Protein AF-A0AAW9II71-F1 (afdb_monomer)

Radius of gyration: 19.97 Å; Cα contacts (8 Å, |Δi|>4): 130; chains: 1; bounding box: 43×38×55 Å

Structure (mmCIF, N/CA/C/O backbone):
data_AF-A0AAW9II71-F1
#
_entry.id   AF-A0AAW9II71-F1
#
loop_
_atom_site.group_PDB
_atom_site.id
_atom_site.type_symbol
_atom_site.label_atom_id
_atom_site.label_alt_id
_atom_site.label_comp_id
_atom_site.label_asym_id
_atom_site.label_entity_id
_atom_site.label_seq_id
_atom_site.pdbx_PDB_ins_code
_atom_site.Cartn_x
_atom_site.Cartn_y
_atom_site.Cartn_z
_atom_site.occupancy
_atom_site.B_iso_or_equiv
_atom_site.auth_seq_id
_atom_site.auth_comp_id
_atom_site.auth_asym_id
_atom_site.auth_atom_id
_atom_site.pdbx_PDB_model_num
ATOM 1 N N . PHE A 1 1 ? -0.521 8.240 19.961 1.00 73.19 1 PHE A N 1
ATOM 2 C CA . PHE A 1 1 ? -1.308 9.395 20.449 1.00 73.19 1 PHE A CA 1
ATOM 3 C C . PHE A 1 1 ? -2.544 9.685 19.596 1.00 73.19 1 PHE A C 1
ATOM 5 O O . PHE A 1 1 ? -3.628 9.675 20.151 1.00 73.19 1 PHE A O 1
ATOM 12 N N . ILE A 1 2 ? -2.439 9.877 18.269 1.00 78.62 2 ILE A N 1
ATOM 13 C CA . ILE A 1 2 ? -3.601 10.209 17.406 1.00 78.62 2 ILE A CA 1
ATOM 14 C C . ILE A 1 2 ? -4.779 9.229 17.584 1.00 78.62 2 ILE A C 1
ATOM 16 O O . ILE A 1 2 ? -5.906 9.674 17.772 1.00 78.62 2 ILE A O 1
ATOM 20 N N . ASN A 1 3 ? -4.510 7.918 17.625 1.00 80.38 3 ASN A N 1
ATOM 21 C CA . ASN A 1 3 ? -5.538 6.894 17.865 1.00 80.3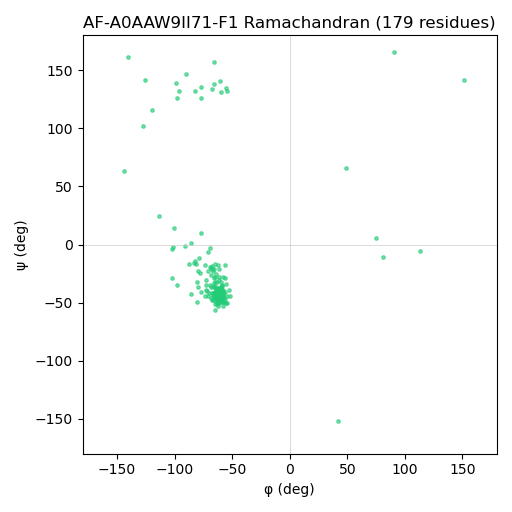8 3 ASN A CA 1
ATOM 22 C C . ASN A 1 3 ? -6.196 6.968 19.255 1.00 80.38 3 ASN A C 1
ATOM 24 O O . ASN A 1 3 ? -7.334 6.547 19.398 1.00 80.38 3 ASN A O 1
ATOM 28 N N . ILE A 1 4 ? -5.510 7.531 20.256 1.00 79.56 4 ILE A N 1
ATOM 29 C CA . ILE A 1 4 ? -6.033 7.714 21.622 1.00 79.56 4 ILE A CA 1
ATOM 30 C C . ILE A 1 4 ? -6.949 8.943 21.680 1.00 79.56 4 ILE A C 1
ATOM 32 O O . ILE A 1 4 ? -7.960 8.931 22.364 1.00 79.56 4 ILE A O 1
ATOM 36 N N . VAL A 1 5 ? -6.617 10.005 20.936 1.00 78.38 5 VAL A N 1
ATOM 37 C CA . VAL A 1 5 ? -7.403 11.253 20.905 1.00 78.38 5 VAL A CA 1
ATOM 38 C C . VAL A 1 5 ? -8.737 11.079 20.168 1.00 78.38 5 VAL A C 1
ATOM 40 O O . VAL A 1 5 ? -9.660 11.865 20.374 1.00 78.38 5 VAL A O 1
ATOM 43 N N . GLY A 1 6 ? -8.847 10.084 19.285 1.00 82.12 6 GLY A N 1
ATOM 44 C CA . GLY A 1 6 ? -10.133 9.664 18.741 1.00 82.12 6 GLY A CA 1
ATOM 45 C C . GLY A 1 6 ? -10.064 9.059 17.343 1.00 82.12 6 GLY A C 1
ATOM 46 O O . GLY A 1 6 ? -9.378 9.560 16.445 1.00 82.12 6 GLY A O 1
ATOM 47 N N . VAL A 1 7 ? -10.887 8.031 17.138 1.00 84.19 7 VAL A N 1
ATOM 48 C CA . VAL A 1 7 ? -10.986 7.255 15.892 1.00 84.19 7 VAL A CA 1
ATOM 49 C C . VAL A 1 7 ? -11.343 8.136 14.693 1.00 84.19 7 VAL A C 1
ATOM 51 O O . VAL A 1 7 ? -10.748 8.006 13.627 1.00 84.19 7 VAL A O 1
ATOM 54 N N . LYS A 1 8 ? -12.235 9.122 14.867 1.00 83.81 8 LYS A N 1
ATOM 55 C CA . LYS A 1 8 ? -12.611 10.057 13.789 1.00 83.81 8 LYS A CA 1
ATOM 56 C C . LYS A 1 8 ? -11.429 10.887 13.274 1.00 83.81 8 LYS A C 1
ATOM 58 O O . LYS A 1 8 ? -11.349 11.154 12.077 1.00 83.81 8 LYS A O 1
ATOM 63 N N . LYS A 1 9 ? -10.519 11.322 14.157 1.00 85.25 9 LYS A N 1
ATOM 64 C CA . LYS A 1 9 ? -9.331 12.098 13.755 1.00 85.25 9 LYS A CA 1
ATOM 65 C C . LYS A 1 9 ? -8.313 11.198 13.062 1.00 85.25 9 LYS A C 1
ATOM 67 O O . LYS A 1 9 ? -7.813 11.574 12.005 1.00 85.25 9 LYS A O 1
ATOM 72 N N . ALA A 1 10 ? -8.071 10.010 13.618 1.00 86.94 10 ALA A N 1
ATOM 73 C CA . ALA A 1 10 ? -7.223 8.999 12.995 1.00 86.94 10 ALA A CA 1
ATOM 74 C C . ALA A 1 10 ? -7.709 8.643 11.583 1.00 86.94 10 ALA A C 1
ATOM 76 O O . ALA A 1 10 ? -6.926 8.706 10.640 1.00 86.94 10 ALA A O 1
ATOM 77 N N . GLY A 1 11 ? -9.014 8.402 11.420 1.00 86.50 11 GLY A N 1
ATOM 78 C CA . GLY A 1 11 ? -9.632 8.111 10.127 1.00 86.50 11 GLY A CA 1
ATOM 79 C C . GLY A 1 11 ? -9.461 9.239 9.108 1.00 86.50 11 GLY A C 1
ATOM 80 O O . GLY A 1 11 ? -9.109 8.974 7.966 1.00 86.50 11 GLY A O 1
ATOM 81 N N . LYS A 1 12 ? -9.620 10.512 9.503 1.00 88.00 12 LYS A N 1
ATOM 82 C CA . LYS A 1 12 ? -9.380 11.653 8.595 1.00 88.00 12 LYS A CA 1
ATOM 83 C C . LYS A 1 12 ? -7.927 11.732 8.123 1.00 88.00 12 LYS A C 1
ATOM 85 O O . LYS A 1 12 ? -7.689 11.927 6.933 1.00 88.00 12 LYS A O 1
ATOM 90 N N . VAL A 1 13 ? -6.971 11.573 9.040 1.00 90.25 13 VAL A N 1
ATOM 91 C CA . VAL A 1 13 ? -5.536 11.568 8.705 1.00 90.25 13 VAL A CA 1
ATOM 92 C C . VAL A 1 13 ? -5.212 10.392 7.788 1.00 90.25 13 VAL A C 1
ATOM 94 O O . VAL A 1 13 ? -4.549 10.574 6.771 1.00 90.25 13 VAL A O 1
ATOM 97 N N . GLN A 1 14 ? -5.728 9.204 8.100 1.00 89.38 14 GLN A N 1
ATOM 98 C CA . GLN A 1 14 ? -5.536 8.014 7.282 1.00 89.38 14 GLN A CA 1
ATOM 99 C C . GLN A 1 14 ? -6.109 8.200 5.876 1.00 89.38 14 GLN A C 1
ATOM 101 O O . GLN A 1 14 ? -5.401 7.943 4.909 1.00 89.38 14 GLN A O 1
ATOM 106 N N . SER A 1 15 ? -7.336 8.707 5.740 1.00 90.06 15 SER A N 1
ATOM 107 C CA . SER A 1 15 ? -7.941 8.989 4.433 1.00 90.06 15 SER A CA 1
ATOM 108 C C . SER A 1 15 ? -7.118 9.986 3.622 1.00 90.06 15 SER A C 1
ATOM 110 O O . SER A 1 15 ? -6.877 9.750 2.441 1.00 90.06 15 SER A O 1
ATOM 112 N N . PHE A 1 16 ? -6.628 11.061 4.247 1.00 92.75 16 PHE A N 1
ATOM 113 C CA . PHE A 1 16 ? -5.757 12.031 3.579 1.00 92.75 16 PHE A CA 1
ATOM 114 C C . PHE A 1 16 ? -4.466 11.380 3.062 1.00 92.75 16 PHE A C 1
ATOM 116 O O . PHE A 1 16 ? -4.116 11.537 1.892 1.00 92.75 16 PHE A O 1
ATOM 123 N N . VAL A 1 17 ? -3.789 10.587 3.899 1.00 92.94 17 VAL A N 1
ATOM 124 C CA . VAL A 1 17 ? -2.566 9.879 3.490 1.00 92.94 17 VAL A CA 1
ATOM 125 C C . VAL A 1 17 ? -2.857 8.823 2.417 1.00 92.94 17 VAL A C 1
ATOM 127 O O . VAL A 1 17 ? -2.035 8.609 1.531 1.00 92.94 17 VAL A O 1
ATOM 130 N N . THR A 1 18 ? -4.023 8.177 2.441 1.00 92.94 18 THR A N 1
ATOM 131 C CA . THR A 1 18 ? -4.440 7.236 1.391 1.00 92.94 18 THR A CA 1
ATOM 132 C C . THR A 1 18 ? -4.632 7.933 0.049 1.00 92.94 18 THR A C 1
ATOM 134 O O . THR A 1 18 ? -4.135 7.436 -0.958 1.00 92.94 18 THR A O 1
ATOM 137 N N . VAL A 1 19 ? -5.278 9.102 0.015 1.00 94.56 19 VAL A N 1
ATOM 138 C CA . VAL A 1 19 ? -5.398 9.892 -1.223 1.00 94.56 19 VAL A CA 1
ATOM 139 C C . VAL A 1 19 ? -4.014 10.286 -1.738 1.00 94.56 19 VAL A C 1
ATOM 141 O O . VAL A 1 19 ? -3.727 10.096 -2.918 1.00 94.56 19 VAL A O 1
ATOM 144 N N . PHE A 1 20 ? -3.126 10.742 -0.850 1.00 94.00 20 PHE A N 1
ATOM 145 C CA . PHE A 1 20 ? -1.740 11.050 -1.206 1.00 94.00 20 PHE A CA 1
ATOM 146 C C . PHE A 1 20 ? -1.012 9.842 -1.822 1.00 94.00 20 PHE A C 1
ATOM 148 O O . PHE A 1 20 ? -0.387 9.984 -2.870 1.00 94.00 20 PHE A O 1
ATOM 155 N N . LYS A 1 21 ? -1.146 8.640 -1.240 1.00 93.50 21 LYS A N 1
ATOM 156 C CA . LYS A 1 21 ? -0.578 7.392 -1.789 1.00 93.50 21 LYS A CA 1
ATOM 157 C C . LYS A 1 21 ? -1.095 7.079 -3.185 1.00 93.50 21 LYS A C 1
ATOM 159 O O . LYS A 1 21 ? -0.310 6.711 -4.050 1.00 93.50 21 LYS A O 1
ATOM 164 N N . ILE A 1 22 ? -2.4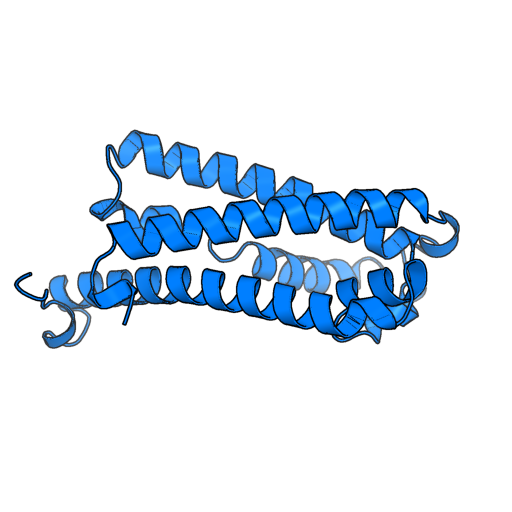04 7.206 -3.400 1.00 94.75 22 ILE A N 1
ATOM 165 C CA . ILE A 1 22 ? -3.021 6.918 -4.699 1.00 94.75 22 ILE A CA 1
ATOM 166 C C . ILE A 1 22 ? -2.476 7.876 -5.759 1.00 94.75 22 ILE A C 1
ATOM 168 O O . ILE A 1 22 ? -2.073 7.426 -6.826 1.00 94.75 22 ILE A O 1
ATOM 172 N N . VAL A 1 23 ? -2.398 9.175 -5.454 1.00 95.19 23 VAL A N 1
ATOM 173 C CA . VAL A 1 23 ? -1.815 10.174 -6.364 1.00 95.19 23 VAL A CA 1
ATOM 174 C C . VAL A 1 23 ? -0.342 9.873 -6.630 1.00 95.19 23 VAL A C 1
ATOM 176 O O . VAL A 1 23 ? 0.090 9.883 -7.780 1.00 95.19 23 VAL A O 1
ATOM 179 N N . PHE A 1 24 ? 0.420 9.555 -5.586 1.00 93.81 24 PHE A N 1
ATOM 180 C CA . PHE A 1 24 ? 1.828 9.198 -5.698 1.00 93.81 24 PHE A CA 1
ATOM 181 C C . PHE A 1 24 ? 2.042 7.991 -6.628 1.00 93.81 24 PHE A C 1
ATOM 183 O O . PHE A 1 24 ? 2.860 8.054 -7.546 1.00 93.81 24 PHE A O 1
ATOM 190 N N . PHE A 1 25 ? 1.268 6.918 -6.450 1.00 94.94 25 PHE A N 1
ATOM 191 C CA . PHE A 1 25 ? 1.346 5.745 -7.317 1.00 94.94 25 PHE A CA 1
ATOM 192 C C . PHE A 1 25 ? 0.849 6.020 -8.734 1.00 94.94 25 PHE A C 1
ATOM 194 O O . PHE A 1 25 ? 1.448 5.519 -9.678 1.00 94.94 25 PHE A O 1
ATOM 201 N N . ALA A 1 26 ? -0.188 6.839 -8.912 1.00 96.12 26 ALA A N 1
ATOM 202 C CA . ALA A 1 26 ? -0.645 7.237 -10.239 1.00 96.12 26 ALA A CA 1
ATOM 203 C C . ALA A 1 26 ? 0.453 7.989 -11.010 1.00 96.12 26 ALA A C 1
ATOM 205 O O . ALA A 1 26 ? 0.719 7.668 -12.166 1.00 96.12 26 ALA A O 1
ATOM 206 N N . LEU A 1 27 ? 1.143 8.932 -10.357 1.00 95.00 27 LEU A N 1
ATOM 207 C CA . LEU A 1 27 ? 2.282 9.641 -10.948 1.00 95.00 27 LEU A CA 1
ATOM 208 C C . LEU A 1 27 ? 3.429 8.685 -11.285 1.00 95.00 27 LEU A C 1
ATOM 210 O O . LEU A 1 27 ? 3.961 8.747 -12.391 1.0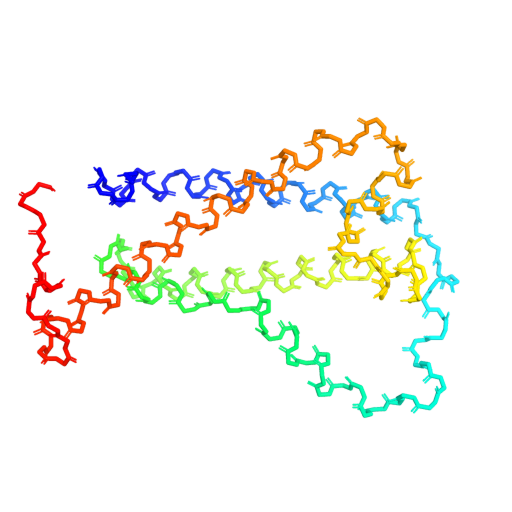0 95.00 27 LEU A O 1
ATOM 214 N N . PHE A 1 28 ? 3.774 7.779 -10.366 1.00 95.62 28 PHE A N 1
ATOM 215 C CA . PHE A 1 28 ? 4.779 6.745 -10.616 1.00 95.62 28 PHE A CA 1
ATOM 216 C C . PHE A 1 28 ? 4.435 5.914 -11.856 1.00 95.62 28 PHE A C 1
ATOM 218 O O . PHE A 1 28 ? 5.270 5.773 -12.744 1.00 95.62 28 PHE A O 1
ATOM 225 N N . ILE A 1 29 ? 3.199 5.410 -11.933 1.00 96.88 29 ILE A N 1
ATOM 226 C CA . ILE A 1 29 ? 2.707 4.591 -13.044 1.00 96.88 29 ILE A CA 1
ATOM 227 C C . ILE A 1 29 ? 2.864 5.352 -14.364 1.00 96.88 29 ILE A C 1
ATOM 229 O O . ILE A 1 29 ? 3.443 4.814 -15.302 1.00 96.88 29 ILE A O 1
ATOM 233 N N . VAL A 1 30 ? 2.412 6.608 -14.433 1.00 97.00 30 VAL A N 1
ATOM 234 C CA . VAL A 1 30 ? 2.529 7.431 -15.649 1.00 97.00 30 VAL A CA 1
ATOM 235 C C . VAL A 1 30 ? 3.992 7.610 -16.059 1.00 97.00 30 VAL A C 1
ATOM 237 O O . VAL A 1 30 ? 4.340 7.356 -17.208 1.00 97.00 30 VAL A O 1
ATOM 240 N N . ILE A 1 31 ? 4.865 8.002 -15.129 1.00 95.62 31 ILE A N 1
ATOM 241 C CA . ILE A 1 31 ? 6.284 8.265 -15.416 1.00 95.62 31 ILE A CA 1
ATOM 242 C C . ILE A 1 31 ? 7.004 6.992 -15.875 1.00 95.62 31 ILE A C 1
ATOM 244 O O . ILE A 1 31 ? 7.784 7.034 -16.828 1.00 95.62 31 ILE A O 1
ATOM 248 N N . ALA A 1 32 ? 6.724 5.861 -15.228 1.00 95.56 32 ALA A N 1
ATOM 249 C CA . ALA A 1 32 ? 7.298 4.575 -15.590 1.00 95.56 32 ALA A CA 1
ATOM 250 C C . ALA A 1 32 ? 6.799 4.097 -16.964 1.00 95.56 32 ALA A C 1
ATOM 252 O O . ALA A 1 32 ? 7.608 3.657 -17.774 1.00 95.56 32 ALA A O 1
ATOM 253 N N . PHE A 1 33 ? 5.508 4.260 -17.280 1.00 95.75 33 PHE A N 1
ATOM 254 C CA . PHE A 1 33 ? 4.981 3.918 -18.607 1.00 95.75 33 PHE A CA 1
ATOM 255 C C . PHE A 1 33 ? 5.551 4.794 -19.732 1.00 95.75 33 PHE A C 1
ATOM 257 O O . PHE A 1 33 ? 5.752 4.300 -20.837 1.00 95.75 33 PHE A O 1
ATOM 264 N N . LEU A 1 34 ? 5.862 6.066 -19.464 1.00 95.75 34 LEU A N 1
ATOM 265 C CA . LEU A 1 34 ? 6.530 6.939 -20.440 1.00 95.75 34 LEU A CA 1
ATOM 266 C C . LEU A 1 34 ? 7.980 6.521 -20.737 1.00 95.75 34 LEU A C 1
ATOM 268 O O . LEU A 1 34 ? 8.513 6.893 -21.777 1.00 95.75 34 LEU A O 1
ATOM 272 N N . ASN A 1 35 ? 8.608 5.753 -19.844 1.00 94.62 35 ASN A N 1
ATOM 273 C CA . ASN A 1 35 ? 9.978 5.246 -19.981 1.00 94.62 35 ASN A CA 1
ATOM 274 C C . ASN A 1 35 ? 10.001 3.717 -20.125 1.00 94.62 35 ASN A C 1
ATOM 276 O O . ASN A 1 35 ? 10.976 3.061 -19.760 1.00 94.62 35 ASN A O 1
ATOM 280 N N . PHE A 1 36 ? 8.897 3.146 -20.602 1.00 94.44 36 PHE A N 1
ATOM 281 C CA . PHE A 1 36 ? 8.713 1.710 -20.696 1.00 94.44 36 PHE A CA 1
ATOM 282 C C . PHE A 1 36 ? 9.471 1.137 -21.891 1.00 94.44 36 PHE A C 1
ATOM 284 O O . PHE A 1 36 ? 9.237 1.538 -23.032 1.00 94.44 36 PHE A O 1
ATOM 291 N N . ASP A 1 37 ? 10.303 0.132 -21.640 1.00 92.00 37 ASP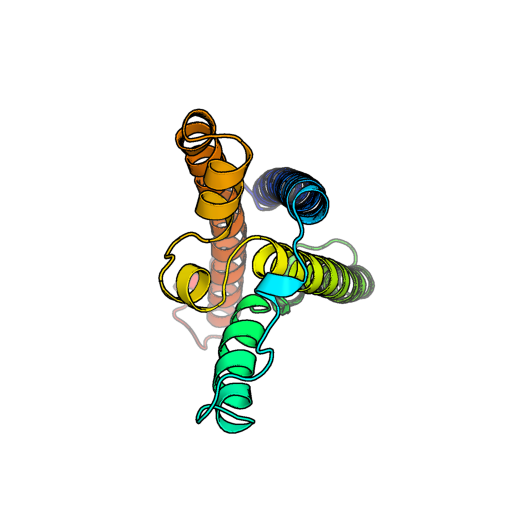 A N 1
ATOM 292 C CA . ASP A 1 37 ? 10.969 -0.648 -22.672 1.00 92.00 37 ASP A CA 1
ATOM 293 C C . ASP A 1 37 ? 10.563 -2.124 -22.561 1.00 92.00 37 ASP A C 1
ATOM 295 O O . ASP A 1 37 ? 10.849 -2.818 -21.583 1.00 92.00 37 ASP A O 1
ATOM 299 N N . SER A 1 38 ? 9.889 -2.619 -23.603 1.00 87.38 38 SER A N 1
ATOM 300 C CA . SER A 1 38 ? 9.424 -4.008 -23.685 1.00 87.38 38 SER A CA 1
ATOM 301 C C . SER A 1 38 ? 10.551 -5.044 -23.645 1.00 87.38 38 SER A C 1
ATOM 303 O O . SER A 1 38 ? 10.296 -6.193 -23.284 1.00 87.38 38 SER A O 1
ATOM 305 N N . SER A 1 39 ? 11.790 -4.660 -23.967 1.00 86.88 39 SER A N 1
ATOM 306 C CA . SER A 1 39 ? 12.942 -5.560 -23.888 1.00 86.88 39 SER A CA 1
ATOM 307 C C . SER A 1 39 ? 13.255 -5.984 -22.449 1.00 86.88 39 SER A C 1
ATOM 309 O O . SER A 1 39 ? 13.682 -7.118 -22.236 1.00 86.88 39 SER A O 1
ATOM 311 N N . ASN A 1 40 ? 12.940 -5.146 -21.450 1.00 86.31 40 ASN A N 1
ATOM 312 C CA . ASN A 1 40 ? 13.131 -5.464 -20.029 1.00 86.31 40 ASN A CA 1
ATOM 313 C C . ASN A 1 40 ? 12.183 -6.560 -19.515 1.00 86.31 40 ASN A C 1
ATOM 315 O O . ASN A 1 40 ? 12.468 -7.191 -18.494 1.00 86.31 40 ASN A O 1
ATOM 319 N N . LEU A 1 41 ? 11.078 -6.822 -20.226 1.00 81.56 41 LEU A N 1
ATOM 320 C CA . LEU A 1 41 ? 10.140 -7.892 -19.880 1.00 81.56 41 LEU A CA 1
ATOM 321 C C . LEU A 1 41 ? 10.684 -9.287 -20.206 1.00 81.56 41 LEU A C 1
ATOM 323 O O . LEU A 1 41 ? 10.147 -10.279 -19.712 1.00 81.56 41 LEU A O 1
ATOM 327 N N . LEU A 1 42 ? 11.709 -9.386 -21.056 1.00 81.06 42 LEU A N 1
ATOM 328 C CA . LEU A 1 42 ? 12.247 -10.662 -21.504 1.00 81.06 42 LEU A CA 1
ATOM 329 C C . LEU A 1 42 ? 13.508 -11.057 -20.713 1.00 81.06 42 LEU A C 1
ATOM 331 O O . LEU A 1 42 ? 14.380 -10.221 -20.480 1.00 81.06 42 LEU A O 1
ATOM 335 N N . PRO A 1 43 ? 13.653 -12.345 -20.347 1.00 76.44 43 PRO A N 1
ATOM 336 C CA . PRO A 1 43 ? 12.652 -13.407 -20.444 1.00 76.44 43 PRO A CA 1
ATOM 337 C C . PRO A 1 43 ? 11.591 -13.299 -19.331 1.00 76.44 43 PRO A C 1
ATOM 339 O O . PRO A 1 43 ? 11.931 -13.175 -18.155 1.00 76.44 43 PRO A O 1
ATOM 342 N N . LEU A 1 44 ? 10.306 -13.453 -19.683 1.00 71.44 44 LEU A N 1
ATOM 343 C CA . LEU A 1 44 ? 9.204 -13.492 -18.701 1.00 71.44 44 LEU A CA 1
ATOM 344 C C . LEU A 1 44 ? 9.338 -14.668 -17.725 1.00 71.44 44 LEU A C 1
ATOM 346 O O . LEU A 1 44 ? 8.882 -14.596 -16.585 1.00 71.44 44 LEU A O 1
ATOM 350 N N . MET A 1 45 ? 9.978 -15.749 -18.175 1.00 72.88 45 MET A N 1
ATOM 351 C CA . MET A 1 45 ? 10.274 -16.917 -17.362 1.00 72.88 45 MET A CA 1
ATOM 352 C C . MET A 1 45 ? 11.771 -17.234 -17.472 1.00 72.88 45 MET A C 1
ATOM 354 O O . MET A 1 45 ? 12.201 -17.781 -18.487 1.00 72.88 45 MET A O 1
ATOM 358 N N . PRO A 1 46 ? 12.583 -16.867 -16.464 1.00 67.31 46 PRO A N 1
ATOM 359 C CA . PRO A 1 46 ? 14.012 -17.158 -16.460 1.00 67.31 46 PRO A CA 1
ATOM 360 C C . PRO A 1 46 ? 14.284 -18.667 -16.518 1.00 67.31 46 PRO A C 1
ATOM 362 O O . PRO A 1 46 ? 13.599 -19.457 -15.852 1.00 67.31 46 PRO A O 1
ATOM 365 N N . GLU A 1 47 ? 15.304 -19.064 -17.282 1.00 62.00 47 GLU A N 1
ATOM 366 C CA . GLU A 1 47 ? 15.711 -20.466 -17.418 1.00 62.00 47 GLU A CA 1
ATOM 367 C C . GLU A 1 47 ? 16.000 -21.103 -16.047 1.00 62.00 47 GLU A C 1
ATOM 369 O O . GLU A 1 47 ? 16.624 -20.507 -15.168 1.00 62.00 47 GLU A O 1
ATOM 374 N N . GLY A 1 48 ? 15.480 -22.316 -15.835 1.00 64.44 48 GLY A N 1
ATOM 375 C CA . GLY A 1 48 ? 15.661 -23.085 -14.598 1.00 64.44 48 GLY A CA 1
ATOM 376 C C . GLY A 1 48 ? 14.742 -22.717 -13.424 1.00 64.44 48 GLY A C 1
ATOM 377 O O . GLY A 1 48 ? 14.686 -23.481 -12.461 1.00 64.44 48 GLY A O 1
ATOM 378 N N . LYS A 1 49 ? 13.986 -21.607 -13.477 1.00 67.50 49 LYS A N 1
ATOM 379 C CA . LYS A 1 49 ? 13.058 -21.213 -12.390 1.00 67.50 49 LYS A CA 1
ATOM 380 C C . LYS A 1 49 ? 11.585 -21.517 -12.662 1.00 67.50 49 LYS A C 1
ATOM 382 O O . LYS A 1 49 ? 10.867 -21.807 -11.708 1.00 67.50 49 LYS A O 1
ATOM 387 N N . GLY A 1 50 ? 11.164 -21.531 -13.930 1.00 69.88 50 GLY A N 1
ATOM 388 C CA . GLY A 1 50 ? 9.880 -22.076 -14.399 1.00 69.88 50 GLY A CA 1
ATOM 389 C C . GLY A 1 50 ? 8.640 -21.778 -13.533 1.00 69.88 50 GLY A C 1
ATOM 390 O O . GLY A 1 50 ? 8.570 -20.796 -12.790 1.00 69.88 50 GLY A O 1
ATOM 391 N N . VAL A 1 51 ? 7.664 -22.689 -13.590 1.00 76.50 51 VAL A N 1
ATOM 392 C CA . VAL A 1 51 ? 6.441 -22.662 -12.762 1.00 76.50 51 VAL A CA 1
ATOM 393 C C . VAL A 1 51 ? 6.712 -22.839 -11.261 1.00 76.50 51 VAL A C 1
ATOM 395 O O . VAL A 1 51 ? 5.880 -22.473 -10.437 1.00 76.50 51 VAL A O 1
ATOM 398 N N . ASN A 1 52 ? 7.898 -23.327 -10.886 1.00 83.62 52 ASN A N 1
ATOM 399 C CA . ASN A 1 52 ? 8.293 -23.531 -9.489 1.00 83.62 52 ASN A CA 1
ATOM 400 C C . ASN A 1 52 ? 8.455 -22.213 -8.714 1.00 83.62 52 ASN A C 1
ATOM 402 O O . ASN A 1 52 ? 8.435 -22.214 -7.486 1.00 83.62 52 ASN A O 1
ATOM 406 N N . SER A 1 53 ? 8.599 -21.085 -9.413 1.00 82.19 53 SER A N 1
ATOM 407 C CA . SER A 1 53 ? 8.665 -19.755 -8.795 1.00 82.19 53 SER A CA 1
ATOM 408 C C . SER A 1 53 ? 7.289 -19.164 -8.446 1.00 82.19 53 SER A C 1
ATOM 410 O O . SER A 1 53 ? 7.203 -18.261 -7.610 1.00 82.19 53 SER A O 1
ATOM 412 N N . ILE A 1 54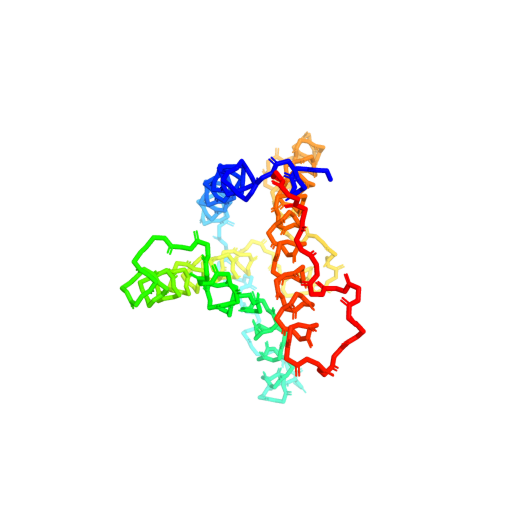 ? 6.208 -19.703 -9.027 1.00 85.88 54 ILE A N 1
ATOM 413 C CA . ILE A 1 54 ? 4.839 -19.193 -8.863 1.00 85.88 54 ILE A CA 1
ATOM 414 C C . ILE A 1 54 ? 4.372 -19.234 -7.401 1.00 85.88 54 ILE A C 1
ATOM 416 O O . ILE A 1 54 ? 3.851 -18.218 -6.947 1.00 85.88 54 ILE A O 1
ATOM 420 N N . PRO A 1 55 ? 4.571 -20.317 -6.618 1.00 89.31 55 PRO A N 1
ATOM 421 C CA . PRO A 1 55 ? 4.117 -20.348 -5.226 1.00 89.31 55 PRO A CA 1
ATOM 422 C C . PRO A 1 55 ? 4.759 -19.261 -4.353 1.00 89.31 55 PRO A C 1
ATOM 424 O O . PRO A 1 55 ? 4.082 -18.646 -3.526 1.00 89.31 55 PRO A O 1
ATOM 427 N N . LEU A 1 56 ? 6.052 -18.982 -4.558 1.00 87.94 56 LEU A N 1
ATOM 428 C CA . LEU A 1 56 ? 6.757 -17.933 -3.819 1.00 87.94 56 LEU A CA 1
ATOM 429 C C . LEU A 1 56 ? 6.237 -16.545 -4.215 1.00 87.94 56 LEU A C 1
ATOM 431 O O . LEU A 1 56 ? 5.906 -15.747 -3.341 1.00 87.94 56 LEU A O 1
ATOM 435 N N . ALA A 1 57 ? 6.088 -16.286 -5.518 1.00 88.06 57 ALA A N 1
ATOM 436 C CA . ALA A 1 57 ? 5.521 -15.036 -6.021 1.00 88.06 57 ALA A CA 1
ATOM 437 C C . ALA A 1 57 ? 4.075 -14.822 -5.537 1.00 88.06 57 ALA A C 1
ATOM 439 O O . ALA A 1 57 ? 3.715 -13.723 -5.111 1.00 88.06 57 ALA A O 1
ATOM 440 N N . ALA A 1 58 ? 3.256 -15.876 -5.532 1.00 90.81 58 ALA A N 1
ATOM 441 C CA . ALA A 1 58 ? 1.894 -15.853 -5.009 1.00 90.81 58 ALA A CA 1
ATOM 442 C C . ALA A 1 58 ? 1.876 -15.525 -3.510 1.00 90.81 58 ALA A C 1
ATOM 444 O O . ALA A 1 58 ? 1.113 -14.674 -3.073 1.00 90.81 58 ALA A O 1
ATOM 445 N N . THR A 1 59 ? 2.761 -16.127 -2.715 1.00 91.88 59 THR A N 1
ATOM 446 C CA . THR A 1 59 ? 2.827 -15.854 -1.270 1.00 91.88 59 THR A CA 1
ATOM 447 C C . THR A 1 59 ? 3.248 -14.409 -0.988 1.00 91.88 59 THR A C 1
ATOM 449 O O . THR A 1 59 ? 2.623 -13.731 -0.172 1.00 91.88 59 THR A O 1
ATOM 452 N N . SER A 1 60 ? 4.260 -13.897 -1.697 1.00 90.06 60 SER A N 1
ATOM 453 C CA . SER A 1 60 ? 4.699 -12.501 -1.558 1.00 90.06 60 SER A CA 1
ATOM 454 C C . SER A 1 60 ? 3.626 -11.501 -1.993 1.00 90.06 60 SER A C 1
ATOM 456 O O . SER A 1 60 ? 3.452 -10.467 -1.351 1.00 90.06 60 SER A O 1
ATOM 458 N N . THR A 1 61 ? 2.878 -11.803 -3.055 1.00 91.62 61 THR A N 1
ATOM 459 C CA . THR A 1 61 ? 1.780 -10.940 -3.517 1.00 91.62 61 THR A CA 1
ATOM 460 C C . THR A 1 61 ? 0.572 -11.003 -2.588 1.00 91.62 61 THR A C 1
ATOM 462 O O . THR A 1 61 ? 0.004 -9.958 -2.288 1.00 91.62 61 THR A O 1
ATOM 465 N N . LEU A 1 62 ? 0.219 -12.173 -2.047 1.00 92.31 62 LEU A N 1
ATOM 466 C CA . LEU A 1 62 ? -0.829 -12.305 -1.028 1.00 92.31 62 LEU A CA 1
ATOM 467 C C . LEU A 1 62 ? -0.514 -11.481 0.221 1.00 92.31 62 LEU A C 1
ATOM 469 O O . LEU A 1 62 ? -1.409 -10.835 0.762 1.00 92.31 62 LEU A O 1
ATOM 473 N N . TRP A 1 63 ? 0.755 -11.440 0.639 1.00 92.00 63 TRP A N 1
ATOM 474 C CA . TRP A 1 63 ? 1.177 -10.582 1.745 1.00 92.00 63 TRP A CA 1
ATOM 475 C C . TRP A 1 63 ? 0.878 -9.098 1.478 1.00 92.00 63 TRP A C 1
ATOM 477 O O . TRP A 1 63 ? 0.451 -8.388 2.385 1.00 92.00 63 TRP A O 1
ATOM 487 N N . ALA A 1 64 ? 1.004 -8.634 0.231 1.00 91.38 64 ALA A N 1
ATOM 488 C CA . ALA A 1 64 ? 0.661 -7.258 -0.136 1.00 91.38 64 ALA A CA 1
ATOM 489 C C . ALA A 1 64 ? -0.845 -6.945 -0.002 1.00 91.38 64 ALA A C 1
ATOM 491 O O . ALA A 1 64 ? -1.211 -5.780 0.135 1.00 91.38 64 ALA A O 1
ATOM 492 N N . PHE A 1 65 ? -1.719 -7.958 -0.009 1.00 91.38 65 PHE A N 1
ATOM 493 C CA . PHE A 1 65 ? -3.165 -7.796 0.193 1.00 91.38 65 PHE A CA 1
ATOM 494 C C . PHE A 1 65 ? -3.609 -7.912 1.657 1.00 91.38 65 PHE A C 1
ATOM 496 O O . PHE A 1 65 ? -4.796 -7.739 1.946 1.00 91.38 65 PHE A O 1
ATOM 503 N N . VAL A 1 66 ? -2.687 -8.167 2.590 1.00 91.81 66 VAL A N 1
ATOM 504 C CA . VAL A 1 66 ? -2.995 -8.165 4.025 1.00 91.81 66 VAL A CA 1
ATOM 505 C C . VAL A 1 66 ? -3.509 -6.786 4.439 1.00 91.81 66 VAL A C 1
ATOM 507 O O . VAL A 1 66 ? -2.923 -5.753 4.106 1.00 91.81 66 VAL A O 1
ATOM 510 N N . GLY A 1 67 ? -4.625 -6.765 5.165 1.00 88.00 67 GLY A N 1
ATOM 511 C CA . GLY A 1 67 ? -5.359 -5.552 5.503 1.00 88.00 67 GLY A CA 1
ATOM 512 C C . GLY A 1 67 ? -6.738 -5.470 4.848 1.00 88.00 67 GLY A C 1
ATOM 513 O O . GLY A 1 67 ? -7.505 -4.573 5.206 1.00 88.00 67 GLY A O 1
ATOM 514 N N . LEU A 1 68 ? -7.103 -6.407 3.963 1.00 89.19 68 LEU A N 1
ATOM 515 C CA . LEU A 1 68 ? -8.464 -6.539 3.416 1.00 89.19 68 LEU A CA 1
ATOM 516 C C . LEU A 1 68 ? -9.531 -6.701 4.521 1.00 89.19 68 LEU A C 1
ATOM 518 O O . LEU A 1 68 ? -10.671 -6.252 4.379 1.00 89.19 68 LEU A O 1
ATOM 522 N N . GLU A 1 69 ? -9.129 -7.279 5.650 1.00 89.81 69 GLU A N 1
ATOM 523 C CA . GLU A 1 69 ? -9.902 -7.477 6.871 1.00 89.81 69 GLU A CA 1
ATOM 524 C C . GLU A 1 69 ? -10.016 -6.211 7.736 1.00 89.81 69 GLU A C 1
ATOM 526 O O . GLU A 1 69 ? -10.836 -6.147 8.647 1.00 89.81 69 GLU A O 1
ATOM 531 N N . SER A 1 70 ? -9.248 -5.153 7.461 1.00 88.38 70 SER A N 1
ATOM 532 C CA . SER A 1 70 ? -9.231 -3.957 8.323 1.00 88.38 70 SER A CA 1
ATOM 533 C C . SER A 1 70 ? -10.605 -3.287 8.441 1.00 88.38 70 SER A C 1
ATOM 535 O O . SER A 1 70 ? -10.942 -2.737 9.493 1.00 88.38 70 SER A O 1
ATOM 537 N N . ALA A 1 71 ? -11.427 -3.355 7.387 1.00 88.75 71 ALA A N 1
ATOM 538 C CA . ALA A 1 71 ? -12.786 -2.818 7.404 1.00 88.75 71 ALA A CA 1
ATOM 539 C C . ALA A 1 71 ? -13.725 -3.617 8.326 1.00 88.75 71 ALA A C 1
ATOM 541 O O . ALA A 1 71 ? -14.595 -3.025 8.959 1.00 88.75 71 ALA A O 1
ATOM 542 N N . THR A 1 72 ? -13.554 -4.940 8.430 1.00 89.88 72 THR A N 1
ATOM 543 C CA . THR A 1 72 ? -14.381 -5.781 9.313 1.00 89.88 72 THR A CA 1
ATOM 544 C C . THR A 1 72 ? -13.939 -5.642 10.766 1.00 89.88 72 THR A C 1
ATOM 546 O O . THR A 1 72 ? -14.781 -5.481 11.644 1.00 89.88 72 THR A O 1
ATOM 549 N N . VAL A 1 73 ? -12.628 -5.593 11.020 1.00 90.12 73 VAL A N 1
ATOM 550 C CA . VAL A 1 73 ? -12.050 -5.402 12.364 1.00 90.12 73 VAL A CA 1
ATOM 551 C C . VAL A 1 73 ? -12.518 -4.096 13.011 1.00 90.12 73 VAL A C 1
ATOM 553 O O . VAL A 1 73 ? -12.730 -4.025 14.220 1.00 90.12 73 VAL A O 1
ATOM 556 N N . THR A 1 74 ? -12.701 -3.048 12.209 1.00 87.88 74 THR A N 1
ATOM 557 C CA . THR A 1 74 ? -13.115 -1.722 12.686 1.00 87.88 74 THR A CA 1
ATOM 558 C C . THR A 1 74 ? -14.606 -1.444 12.479 1.00 87.88 74 THR A C 1
ATOM 560 O O . THR A 1 74 ? -15.041 -0.303 12.632 1.00 87.88 74 THR A O 1
ATOM 563 N N . ALA A 1 75 ? -15.416 -2.470 12.190 1.00 89.88 75 ALA A N 1
ATOM 564 C CA . ALA A 1 75 ? -16.836 -2.323 11.859 1.00 89.88 75 ALA A CA 1
ATOM 565 C C . ALA A 1 75 ? -17.654 -1.574 12.926 1.00 89.88 75 ALA A C 1
ATOM 567 O O . ALA A 1 75 ? -18.546 -0.810 12.566 1.00 89.88 75 ALA A O 1
ATOM 568 N N . GLY A 1 76 ? -17.318 -1.722 14.214 1.00 86.69 76 GLY A N 1
ATOM 569 C CA . GLY A 1 76 ? -17.982 -1.006 15.315 1.00 86.69 76 GLY A CA 1
ATOM 570 C C . GLY A 1 76 ? -17.835 0.522 15.266 1.00 86.69 76 GLY A C 1
ATOM 571 O O . GLY A 1 76 ? -18.615 1.236 15.885 1.00 86.69 76 GLY A O 1
ATOM 572 N N . GLU A 1 77 ? -16.876 1.035 14.494 1.00 86.19 77 GLU A N 1
ATOM 573 C CA . GLU A 1 77 ? -16.609 2.470 14.334 1.00 86.19 77 GLU A CA 1
ATOM 574 C C . GLU A 1 77 ? -17.161 3.041 13.017 1.00 86.19 77 GLU A C 1
ATOM 576 O O . GLU A 1 77 ? -17.060 4.243 12.752 1.00 86.19 77 GLU A O 1
ATOM 581 N N . ILE A 1 78 ? -17.734 2.186 12.166 1.00 88.38 78 ILE A N 1
ATOM 582 C CA . ILE A 1 78 ? -18.205 2.542 10.828 1.00 88.38 78 ILE A CA 1
ATOM 583 C C . ILE A 1 78 ? -19.704 2.855 10.882 1.00 88.38 78 ILE A C 1
ATOM 585 O O . ILE A 1 78 ? -20.508 2.091 11.404 1.00 88.38 78 ILE A O 1
ATOM 589 N N . SER A 1 79 ? -20.119 3.977 10.290 1.00 89.81 79 SER A N 1
ATOM 590 C CA . SER A 1 79 ? -21.549 4.263 10.107 1.00 89.81 79 SER A CA 1
ATOM 591 C C . SER A 1 79 ? -22.156 3.274 9.111 1.00 89.81 79 SER A C 1
ATOM 593 O O . SER A 1 79 ? -21.573 3.065 8.053 1.00 89.81 79 SER A O 1
ATOM 595 N N . ASN A 1 80 ? -23.318 2.688 9.415 1.00 93.12 80 ASN A N 1
ATOM 596 C CA . ASN A 1 80 ? -23.967 1.645 8.604 1.00 93.12 80 ASN A CA 1
ATOM 597 C C . ASN A 1 80 ? -23.004 0.498 8.195 1.00 93.12 80 ASN A C 1
ATOM 599 O O . ASN A 1 80 ? -22.696 0.347 7.004 1.00 93.12 80 ASN A O 1
ATOM 603 N N . PRO A 1 81 ? -22.502 -0.295 9.167 1.00 91.44 81 PRO A N 1
ATOM 604 C CA . PRO A 1 81 ? -21.466 -1.299 8.923 1.00 91.44 81 PRO A CA 1
ATOM 605 C C . PRO A 1 81 ? -21.846 -2.318 7.845 1.00 91.44 81 PRO A C 1
ATOM 607 O O . PRO A 1 81 ? -21.029 -2.616 6.980 1.00 91.44 81 PRO A O 1
ATOM 610 N N . GLU A 1 82 ? -23.096 -2.789 7.834 1.00 91.44 82 GLU A N 1
ATOM 611 C CA . GLU A 1 82 ? -23.581 -3.813 6.898 1.00 91.44 82 GLU A CA 1
ATOM 612 C C . GLU A 1 82 ? -23.328 -3.431 5.430 1.00 91.44 82 GLU A C 1
ATOM 614 O O . GLU A 1 82 ? -22.838 -4.232 4.630 1.00 91.44 82 GLU A O 1
ATOM 619 N N . LYS A 1 83 ? -23.598 -2.170 5.072 1.00 93.75 83 LYS A N 1
ATOM 620 C CA . LYS A 1 83 ? -23.381 -1.672 3.708 1.00 93.75 83 LYS A CA 1
ATOM 621 C C . LYS A 1 83 ? -21.952 -1.187 3.497 1.00 93.75 83 LYS A C 1
ATOM 623 O O . LYS A 1 83 ? -21.370 -1.441 2.439 1.00 93.75 83 LYS A O 1
ATOM 628 N N . ASN A 1 84 ? -21.393 -0.466 4.466 1.00 93.81 84 ASN A N 1
ATOM 629 C CA . ASN A 1 84 ? -20.135 0.246 4.270 1.00 93.81 84 ASN A CA 1
ATOM 630 C C . ASN A 1 84 ? -18.910 -0.653 4.410 1.00 93.81 84 ASN A C 1
ATOM 632 O O . ASN A 1 84 ? -17.963 -0.450 3.655 1.00 93.81 84 ASN A O 1
ATOM 636 N N . VAL A 1 85 ? -18.933 -1.680 5.262 1.00 93.94 85 VAL A N 1
ATOM 637 C CA . VAL A 1 85 ? -17.853 -2.677 5.332 1.00 93.94 85 VAL A CA 1
ATOM 638 C C . VAL A 1 85 ? -17.757 -3.421 4.003 1.00 93.94 85 VAL A C 1
ATOM 640 O O . VAL A 1 85 ? -16.706 -3.405 3.368 1.00 93.94 85 VAL A O 1
ATOM 643 N N . LYS A 1 86 ? -18.882 -3.956 3.507 1.00 92.12 86 LYS A N 1
ATOM 644 C CA . LYS A 1 86 ? -18.944 -4.664 2.219 1.00 92.12 86 LYS A CA 1
ATOM 645 C C . LYS A 1 86 ? -18.407 -3.813 1.066 1.00 92.12 86 LYS A C 1
ATOM 647 O O . LYS A 1 86 ? -17.557 -4.268 0.304 1.00 92.12 86 LYS A O 1
ATOM 652 N N . LYS A 1 87 ? -18.887 -2.571 0.937 1.00 93.81 87 LYS A N 1
ATOM 653 C CA . LYS A 1 87 ? -18.432 -1.648 -0.115 1.00 93.81 87 LYS A CA 1
ATOM 654 C C . LYS A 1 87 ? -16.949 -1.308 0.025 1.00 93.81 87 LYS A C 1
ATOM 656 O O . LYS A 1 87 ? -16.232 -1.352 -0.967 1.00 93.81 87 LYS A O 1
ATOM 661 N N . SER A 1 88 ? -16.491 -0.993 1.236 1.00 91.81 88 SER A N 1
ATOM 662 C CA . SER A 1 88 ? -15.099 -0.595 1.481 1.00 91.81 88 SER A CA 1
ATOM 663 C C . SER A 1 88 ? -14.125 -1.727 1.172 1.00 91.81 88 SER A C 1
ATOM 665 O O . SER A 1 88 ? -13.116 -1.482 0.519 1.00 91.81 88 SER A O 1
ATOM 667 N N . THR A 1 89 ? -14.446 -2.963 1.564 1.00 93.00 89 THR A N 1
ATOM 668 C CA . THR A 1 89 ? -13.617 -4.135 1.255 1.00 93.00 89 THR A CA 1
ATOM 669 C C . THR A 1 89 ? -13.544 -4.386 -0.249 1.00 93.00 89 THR A C 1
ATOM 671 O O . THR A 1 89 ? -12.445 -4.514 -0.781 1.00 93.00 89 THR A O 1
ATOM 674 N N . ILE A 1 90 ? -14.681 -4.403 -0.958 1.00 94.25 90 ILE A N 1
ATOM 675 C CA . ILE A 1 90 ? -14.702 -4.681 -2.405 1.00 94.25 90 ILE A CA 1
ATOM 676 C C . ILE A 1 90 ? -13.974 -3.582 -3.186 1.00 94.25 90 ILE A C 1
ATOM 678 O O . ILE A 1 90 ? -13.090 -3.880 -3.986 1.00 94.25 90 ILE A O 1
ATOM 682 N N . TYR A 1 91 ? -14.310 -2.311 -2.952 1.00 93.94 91 TYR A N 1
ATOM 683 C CA . TYR A 1 91 ? -13.672 -1.211 -3.677 1.00 93.94 91 TYR A CA 1
ATOM 684 C C . TYR A 1 91 ? -12.197 -1.070 -3.314 1.00 93.94 91 TYR A C 1
ATOM 686 O O . TYR A 1 91 ? -11.376 -0.892 -4.208 1.00 93.94 91 TYR A O 1
ATOM 694 N N . GLY A 1 92 ? -11.847 -1.194 -2.031 1.00 93.00 92 GLY A N 1
ATOM 695 C CA . GLY A 1 92 ? -10.459 -1.144 -1.582 1.00 93.00 92 GLY A CA 1
ATOM 696 C C . GLY A 1 92 ? -9.607 -2.228 -2.238 1.00 93.00 92 GLY A C 1
ATOM 697 O O . GLY A 1 92 ? -8.540 -1.919 -2.761 1.00 93.00 92 GLY A O 1
ATOM 698 N N . MET A 1 93 ? -10.117 -3.463 -2.285 1.00 93.50 93 MET A N 1
ATOM 699 C CA . MET A 1 93 ? -9.449 -4.599 -2.924 1.00 93.50 93 MET A CA 1
ATOM 700 C C . MET A 1 93 ? -9.291 -4.415 -4.436 1.00 93.50 93 MET A C 1
ATOM 702 O O . MET A 1 93 ? -8.216 -4.663 -4.972 1.00 93.50 93 MET A O 1
ATOM 706 N N . LEU A 1 94 ? -10.338 -3.978 -5.140 1.00 95.12 94 LEU A N 1
ATOM 707 C CA . LEU A 1 94 ? -10.257 -3.772 -6.589 1.00 95.12 94 LEU A CA 1
ATOM 708 C C . LEU A 1 94 ? -9.284 -2.644 -6.944 1.00 95.12 94 LEU A C 1
ATOM 710 O O . LEU A 1 94 ? -8.467 -2.798 -7.849 1.00 95.12 94 LEU A O 1
ATOM 714 N N . ILE A 1 95 ? -9.336 -1.529 -6.210 1.00 94.62 95 ILE A N 1
ATOM 715 C CA . ILE A 1 95 ? -8.428 -0.396 -6.422 1.00 94.62 95 ILE A CA 1
ATOM 716 C C . ILE A 1 95 ? -6.980 -0.818 -6.152 1.00 94.62 95 ILE A C 1
ATOM 718 O O . ILE A 1 95 ? -6.106 -0.523 -6.967 1.00 94.62 95 ILE A O 1
ATOM 722 N N . SER A 1 96 ? -6.710 -1.528 -5.049 1.00 94.62 96 SER A N 1
ATOM 723 C CA . SER A 1 96 ? -5.351 -1.987 -4.742 1.00 94.62 96 SER A CA 1
ATOM 724 C C . SER A 1 96 ? -4.843 -2.996 -5.768 1.00 94.62 96 SER A C 1
ATOM 726 O O . SER A 1 96 ? -3.708 -2.865 -6.215 1.00 94.62 96 SER A O 1
ATOM 728 N N . ALA A 1 97 ? -5.683 -3.936 -6.211 1.00 95.06 97 ALA A N 1
ATOM 729 C CA . ALA A 1 97 ? -5.315 -4.916 -7.228 1.00 95.06 97 ALA A CA 1
ATOM 730 C C . ALA A 1 97 ? -4.908 -4.253 -8.548 1.00 95.06 97 ALA A C 1
ATOM 732 O O . ALA A 1 97 ? -3.855 -4.576 -9.098 1.00 95.06 97 ALA A O 1
ATOM 733 N N . VAL A 1 98 ? -5.696 -3.286 -9.027 1.00 96.88 98 VAL A N 1
ATOM 734 C CA . VAL A 1 98 ? -5.376 -2.537 -10.251 1.00 96.88 98 VAL A CA 1
ATOM 735 C C . VAL A 1 98 ? -4.063 -1.772 -10.091 1.00 96.88 98 VAL A C 1
ATOM 737 O O . VAL A 1 98 ? -3.190 -1.873 -10.951 1.00 96.88 98 VAL A O 1
ATOM 740 N N . ILE A 1 99 ? -3.885 -1.049 -8.981 1.00 96.25 99 ILE A N 1
ATOM 741 C CA . ILE A 1 99 ? -2.653 -0.291 -8.723 1.00 96.25 99 ILE A CA 1
ATOM 742 C C . ILE A 1 99 ? -1.438 -1.224 -8.662 1.00 96.25 99 ILE A C 1
ATOM 744 O O . ILE A 1 99 ? -0.412 -0.913 -9.260 1.00 96.25 99 ILE A O 1
ATOM 748 N N . TYR A 1 100 ? -1.538 -2.370 -7.988 1.00 95.19 100 TYR A N 1
ATOM 749 C CA . TYR A 1 100 ? -0.436 -3.327 -7.881 1.00 95.19 100 TYR A CA 1
ATOM 750 C C . TYR A 1 100 ? -0.051 -3.923 -9.227 1.00 95.19 100 TYR A C 1
ATOM 752 O O . TYR A 1 100 ? 1.132 -3.921 -9.556 1.00 95.19 100 TYR A O 1
ATOM 760 N N . ILE A 1 101 ? -1.022 -4.349 -10.038 1.00 95.94 101 ILE A N 1
ATOM 761 C CA . ILE A 1 101 ? -0.747 -4.855 -11.389 1.00 95.94 101 ILE A CA 1
ATOM 762 C C . ILE A 1 101 ? -0.036 -3.782 -12.221 1.00 95.94 101 ILE A C 1
ATOM 764 O O . ILE A 1 101 ? 0.994 -4.065 -12.834 1.00 95.94 101 ILE A O 1
ATOM 768 N N . LEU A 1 102 ? -0.538 -2.543 -12.206 1.00 97.00 102 LEU A N 1
ATOM 769 C CA . LEU A 1 102 ? 0.051 -1.444 -12.972 1.00 97.00 102 LEU A CA 1
ATOM 770 C C . LEU A 1 102 ? 1.467 -1.097 -12.501 1.00 97.00 102 LEU A C 1
ATOM 772 O O . LEU A 1 102 ? 2.351 -0.940 -13.338 1.00 97.00 102 LEU A O 1
ATOM 776 N N . ILE A 1 103 ? 1.709 -1.016 -11.188 1.00 96.06 103 ILE A N 1
ATOM 777 C CA . ILE A 1 103 ? 3.049 -0.760 -10.638 1.00 96.06 103 ILE A CA 1
ATOM 778 C C . ILE A 1 103 ? 4.007 -1.886 -11.014 1.00 96.06 103 ILE A C 1
ATOM 780 O O . ILE A 1 103 ? 5.127 -1.599 -11.431 1.00 96.06 103 ILE A O 1
ATOM 784 N N . SER A 1 104 ? 3.597 -3.149 -10.873 1.00 93.88 104 SER A N 1
ATOM 785 C CA . SER A 1 104 ? 4.444 -4.298 -11.198 1.00 93.88 104 SER A CA 1
ATOM 786 C C . SER A 1 104 ? 4.829 -4.306 -12.674 1.00 93.88 104 SER A C 1
ATOM 788 O O . SER A 1 104 ? 6.017 -4.365 -12.985 1.00 93.88 104 SER A O 1
ATOM 790 N N . VAL A 1 105 ? 3.853 -4.169 -13.576 1.00 93.56 105 VAL A N 1
ATOM 791 C CA . VAL A 1 105 ? 4.103 -4.141 -15.026 1.00 93.56 105 VAL A CA 1
ATOM 792 C C . VAL A 1 105 ? 4.973 -2.945 -15.403 1.00 93.56 105 VAL A C 1
ATOM 794 O O . VAL A 1 105 ? 5.973 -3.120 -16.094 1.00 93.56 105 VAL A O 1
ATOM 797 N N . ALA A 1 106 ? 4.650 -1.745 -14.914 1.00 95.31 106 ALA A N 1
ATOM 798 C CA . ALA A 1 106 ? 5.429 -0.549 -15.213 1.00 95.31 106 ALA A CA 1
ATOM 799 C C . ALA A 1 106 ? 6.873 -0.664 -14.694 1.00 95.31 106 ALA A C 1
ATOM 801 O O . ALA A 1 106 ? 7.810 -0.286 -15.391 1.00 95.31 106 ALA A O 1
ATOM 802 N N . SER A 1 107 ? 7.071 -1.255 -13.511 1.00 94.94 107 SER A N 1
ATOM 803 C CA . SER A 1 107 ? 8.406 -1.466 -12.939 1.00 94.94 107 SER A CA 1
ATOM 804 C C . SER A 1 107 ? 9.247 -2.432 -13.772 1.00 94.94 107 SER A C 1
ATOM 806 O O . SER A 1 107 ? 10.417 -2.153 -14.032 1.00 94.94 107 SER A O 1
ATOM 808 N N . MET A 1 108 ? 8.646 -3.531 -14.236 1.00 92.88 108 MET A N 1
ATOM 809 C CA . MET A 1 108 ? 9.299 -4.499 -15.125 1.00 92.88 108 MET A CA 1
ATOM 810 C C . MET A 1 108 ? 9.621 -3.924 -16.510 1.00 92.88 108 MET A C 1
ATOM 812 O O . MET A 1 108 ? 10.501 -4.442 -17.186 1.00 92.88 108 MET A O 1
ATOM 816 N N . GLY A 1 109 ? 8.929 -2.868 -16.942 1.00 92.56 109 GLY A N 1
ATOM 817 C CA . GLY A 1 109 ? 9.244 -2.168 -18.187 1.00 92.56 109 GLY A CA 1
ATOM 818 C C . GLY A 1 109 ? 10.439 -1.222 -18.089 1.00 92.56 109 GLY A C 1
ATOM 819 O O . GLY A 1 109 ? 11.078 -0.947 -19.099 1.00 92.56 109 GLY A O 1
ATOM 820 N N . VAL A 1 110 ? 10.764 -0.721 -16.894 1.00 94.31 110 VAL A N 1
ATOM 821 C CA . VAL A 1 110 ? 11.859 0.251 -16.705 1.00 94.31 110 VAL A CA 1
ATOM 822 C C . VAL A 1 110 ? 13.158 -0.411 -16.233 1.00 94.31 110 VAL A C 1
ATOM 824 O O . VAL A 1 110 ? 14.256 0.046 -16.569 1.00 94.31 110 VAL A O 1
ATOM 827 N N . MET A 1 111 ? 13.061 -1.461 -15.417 1.00 92.25 111 MET A N 1
ATOM 828 C CA . MET A 1 111 ? 14.214 -2.162 -14.852 1.00 92.25 111 MET A CA 1
ATOM 829 C C . MET A 1 111 ? 14.154 -3.652 -15.162 1.00 92.25 111 MET A C 1
ATOM 831 O O . MET A 1 111 ? 13.098 -4.280 -15.093 1.00 92.25 111 MET A O 1
ATOM 835 N N . SER A 1 112 ? 15.320 -4.225 -15.451 1.00 90.00 112 SER A N 1
ATOM 836 C CA . SER A 1 112 ? 15.460 -5.657 -15.708 1.00 90.00 112 SER A CA 1
ATOM 837 C C . SER A 1 112 ? 15.145 -6.485 -14.456 1.00 90.00 112 SER A C 1
ATOM 839 O O . SER A 1 112 ? 15.295 -6.025 -13.320 1.00 90.00 112 SER A O 1
ATOM 841 N N . ASN A 1 113 ? 14.779 -7.758 -14.645 1.00 85.56 113 ASN A N 1
ATOM 842 C CA . ASN A 1 113 ? 14.480 -8.680 -13.540 1.00 85.56 113 ASN A CA 1
ATOM 843 C C . ASN A 1 113 ? 15.614 -8.745 -12.495 1.00 85.56 113 ASN A C 1
ATOM 845 O O . ASN A 1 113 ? 15.355 -8.758 -11.293 1.00 85.56 113 ASN A O 1
ATOM 849 N N . LYS A 1 114 ? 16.874 -8.728 -12.952 1.00 86.75 114 LYS A N 1
ATOM 850 C CA . LYS A 1 114 ? 18.053 -8.771 -12.079 1.00 86.75 114 LYS A CA 1
ATOM 851 C C . LYS A 1 114 ? 18.188 -7.504 -11.236 1.00 86.75 114 LYS A C 1
ATOM 853 O O . LYS A 1 114 ? 18.456 -7.609 -10.042 1.00 86.75 114 LYS A O 1
ATOM 858 N N . GLU A 1 115 ? 17.995 -6.331 -11.839 1.00 90.12 115 GLU A N 1
ATOM 859 C CA . GLU A 1 115 ? 18.044 -5.061 -11.112 1.00 90.12 115 GLU A CA 1
ATOM 860 C C . GLU A 1 115 ? 16.916 -4.992 -10.070 1.00 90.12 115 GLU A C 1
ATOM 862 O O . GLU A 1 115 ? 17.185 -4.703 -8.903 1.00 90.12 115 GLU A O 1
ATOM 867 N N . LEU A 1 116 ? 15.681 -5.350 -10.453 1.00 90.88 116 LEU A N 1
ATOM 868 C CA . LEU A 1 116 ? 14.529 -5.395 -9.543 1.00 90.88 116 LEU A CA 1
ATOM 869 C C . LEU A 1 116 ? 14.751 -6.358 -8.371 1.00 90.88 116 LEU A C 1
ATOM 871 O O . LEU A 1 116 ? 14.440 -6.012 -7.236 1.00 90.88 116 LEU A O 1
ATOM 875 N N . ALA A 1 117 ? 15.322 -7.538 -8.623 1.00 88.19 117 ALA A N 1
ATOM 876 C CA . ALA A 1 117 ? 15.615 -8.523 -7.582 1.00 88.19 117 ALA A CA 1
ATOM 877 C C . ALA A 1 117 ? 16.727 -8.077 -6.615 1.00 88.19 117 ALA A C 1
ATOM 879 O O . ALA A 1 117 ? 16.765 -8.536 -5.476 1.00 88.19 117 ALA A O 1
ATOM 880 N N . SER A 1 118 ? 17.641 -7.210 -7.064 1.00 92.06 118 SER A N 1
ATOM 881 C CA . SER A 1 118 ? 18.726 -6.667 -6.235 1.00 92.06 118 SER A CA 1
ATOM 882 C C . SER A 1 118 ? 18.345 -5.404 -5.459 1.00 92.06 118 SER A C 1
ATOM 884 O O . SER A 1 118 ? 19.045 -5.028 -4.519 1.00 92.06 118 SER A O 1
ATOM 886 N N . SER A 1 119 ? 17.253 -4.744 -5.847 1.00 92.00 119 SER A N 1
ATOM 887 C CA . SER A 1 119 ? 16.819 -3.489 -5.245 1.00 92.00 119 SER A CA 1
ATOM 888 C C . SER A 1 119 ? 16.028 -3.726 -3.959 1.00 92.00 119 SER A C 1
ATOM 890 O O . SER A 1 119 ? 15.078 -4.505 -3.918 1.00 92.00 119 SER A O 1
ATOM 892 N N . SER A 1 120 ? 16.381 -2.990 -2.906 1.00 89.31 120 SER A N 1
ATOM 893 C CA . SER A 1 120 ? 15.593 -2.917 -1.672 1.00 89.31 120 SER A CA 1
ATOM 894 C C . SER A 1 120 ? 14.450 -1.897 -1.752 1.00 89.31 120 SER A C 1
ATOM 896 O O . SER A 1 120 ? 13.537 -1.932 -0.926 1.00 89.31 120 SER A O 1
ATOM 898 N N . ALA A 1 121 ? 14.484 -0.990 -2.734 1.00 90.81 121 ALA A N 1
ATOM 899 C CA . ALA A 1 121 ? 13.511 0.082 -2.917 1.00 90.81 121 ALA A CA 1
ATOM 900 C C . ALA A 1 121 ? 13.247 0.357 -4.415 1.00 90.81 121 ALA A C 1
ATOM 902 O O . ALA A 1 121 ? 13.495 1.468 -4.891 1.00 90.81 121 ALA A O 1
ATOM 903 N N . PRO A 1 122 ? 12.693 -0.614 -5.166 1.00 92.06 122 PRO A N 1
ATOM 904 C CA . PRO A 1 122 ? 12.647 -0.564 -6.630 1.00 92.06 122 PRO A CA 1
ATOM 905 C C . PRO A 1 122 ? 11.900 0.654 -7.178 1.00 92.06 122 PRO A C 1
ATOM 907 O O . PRO A 1 122 ? 12.332 1.251 -8.154 1.00 92.06 122 PRO A O 1
ATOM 910 N N . LEU A 1 123 ? 10.824 1.100 -6.524 1.00 92.31 123 LEU A N 1
ATOM 911 C CA . LEU A 1 123 ? 10.087 2.298 -6.948 1.00 92.31 123 LEU A CA 1
ATOM 912 C C . LEU A 1 123 ? 10.945 3.573 -6.848 1.00 92.31 123 LEU A C 1
ATOM 914 O O . LEU A 1 123 ? 10.840 4.462 -7.693 1.00 92.31 123 LEU A O 1
ATOM 918 N N . THR A 1 124 ? 11.797 3.659 -5.824 1.00 91.69 124 THR A N 1
ATOM 919 C CA . THR A 1 124 ? 12.731 4.776 -5.640 1.00 91.69 124 THR A CA 1
ATOM 920 C C . THR A 1 124 ? 13.843 4.736 -6.672 1.00 91.69 124 THR A C 1
ATOM 922 O O . THR A 1 124 ? 14.150 5.762 -7.283 1.00 91.69 124 THR A O 1
ATOM 925 N N . ASP A 1 125 ? 14.402 3.556 -6.913 1.00 93.06 125 ASP A N 1
ATOM 926 C CA . ASP A 1 125 ? 15.469 3.367 -7.893 1.00 93.06 125 ASP A CA 1
ATOM 927 C C . ASP A 1 125 ? 14.978 3.685 -9.311 1.00 93.06 125 ASP A C 1
ATOM 929 O O . ASP A 1 125 ? 15.644 4.411 -10.043 1.00 93.06 125 ASP A O 1
ATOM 933 N N . ILE A 1 126 ? 13.761 3.262 -9.667 1.00 94.69 126 ILE A N 1
ATOM 934 C CA . ILE A 1 126 ? 13.113 3.603 -10.943 1.00 94.69 126 ILE A CA 1
ATOM 935 C C . ILE A 1 126 ? 12.981 5.119 -11.110 1.00 94.69 126 ILE A C 1
ATOM 937 O O . ILE A 1 126 ? 13.410 5.676 -12.122 1.00 94.69 126 ILE A O 1
ATOM 941 N N . LEU A 1 127 ? 12.402 5.811 -10.124 1.00 94.25 127 LEU A N 1
ATOM 942 C CA . LEU A 1 127 ? 12.174 7.253 -10.235 1.00 94.25 127 LEU A CA 1
ATOM 943 C C . LEU A 1 127 ? 13.481 8.046 -10.257 1.00 94.25 127 LEU A C 1
ATOM 945 O O . LEU A 1 127 ? 13.579 9.026 -10.991 1.00 94.25 127 LEU A O 1
ATOM 949 N N . THR A 1 128 ? 14.489 7.627 -9.494 1.00 93.44 128 THR A N 1
ATOM 950 C CA . THR A 1 128 ? 15.809 8.275 -9.511 1.00 93.44 128 THR A CA 1
ATOM 951 C C . THR A 1 128 ? 16.602 7.971 -10.781 1.00 93.44 128 THR A C 1
ATOM 953 O O . THR A 1 128 ? 17.337 8.843 -11.243 1.00 93.44 128 THR A O 1
ATOM 956 N N . LYS A 1 129 ? 16.413 6.796 -11.396 1.00 91.50 129 LYS A N 1
ATOM 957 C CA . LYS A 1 129 ? 16.974 6.448 -12.712 1.00 91.50 129 LYS A CA 1
ATOM 958 C C . LYS A 1 129 ? 16.387 7.325 -13.823 1.00 91.50 129 LYS A C 1
ATOM 960 O O . LYS A 1 129 ? 17.135 7.774 -14.682 1.00 91.50 129 LYS A O 1
ATOM 965 N N . ILE A 1 130 ? 15.080 7.603 -13.783 1.00 93.88 130 ILE A N 1
ATOM 966 C CA . ILE A 1 130 ? 14.385 8.408 -14.806 1.00 93.88 130 ILE A CA 1
ATOM 967 C C . ILE A 1 130 ? 14.589 9.916 -14.595 1.00 93.88 130 ILE A C 1
ATOM 969 O O . ILE A 1 130 ? 14.900 10.644 -15.533 1.00 93.88 130 ILE A O 1
ATOM 973 N N . LEU A 1 131 ? 14.373 10.408 -13.373 1.00 92.44 131 LEU A N 1
ATOM 974 C CA . LEU A 1 131 ? 14.291 11.846 -13.069 1.00 92.44 131 LEU A CA 1
ATOM 975 C C . LEU A 1 131 ? 15.577 12.410 -12.444 1.00 92.44 131 LEU A C 1
ATOM 977 O O . LEU A 1 131 ? 15.658 13.605 -12.156 1.00 92.44 131 LEU A O 1
ATOM 981 N N . GLY A 1 132 ? 16.574 11.556 -12.211 1.00 90.94 132 GLY A N 1
ATOM 982 C CA . GLY A 1 132 ? 17.838 11.903 -11.572 1.00 90.94 132 GLY A CA 1
ATOM 983 C C . GLY A 1 132 ? 17.837 11.734 -10.049 1.00 90.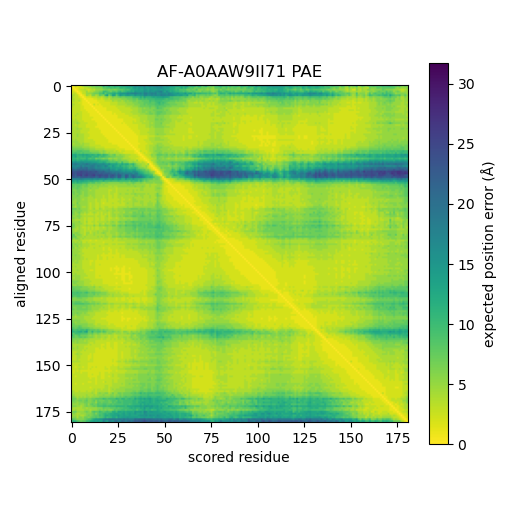94 132 GLY A C 1
ATOM 984 O O . GLY A 1 132 ? 16.811 11.617 -9.376 1.00 90.94 132 GLY A O 1
ATOM 985 N N . THR A 1 133 ? 19.034 11.752 -9.465 1.00 90.25 133 THR A N 1
ATOM 986 C CA . THR A 1 133 ? 19.252 11.491 -8.030 1.00 90.25 133 THR A CA 1
ATOM 987 C C . THR A 1 133 ? 18.694 12.582 -7.114 1.00 90.25 133 THR A C 1
ATOM 989 O O . THR A 1 133 ? 18.403 12.317 -5.945 1.00 90.25 133 THR A O 1
ATOM 992 N N . SER A 1 134 ? 18.469 13.789 -7.640 1.00 89.88 134 SER A N 1
ATOM 993 C CA . SER A 1 134 ? 17.910 14.929 -6.903 1.00 89.88 134 SER A CA 1
ATOM 994 C C . SER A 1 134 ? 16.535 14.639 -6.290 1.00 89.88 134 SER A C 1
ATOM 996 O O . SER A 1 134 ? 16.208 15.199 -5.242 1.00 89.88 134 SER A O 1
ATOM 998 N N . ILE A 1 135 ? 15.745 13.732 -6.884 1.00 88.00 135 ILE A N 1
ATOM 999 C CA . ILE A 1 135 ? 14.412 13.371 -6.370 1.00 88.00 135 ILE A CA 1
ATOM 1000 C C . ILE A 1 135 ? 14.464 12.334 -5.241 1.00 88.00 135 ILE A C 1
ATOM 1002 O O . ILE A 1 135 ? 13.489 12.183 -4.506 1.00 88.00 135 ILE A O 1
ATOM 1006 N N . GLY A 1 136 ? 15.598 11.661 -5.026 1.00 86.00 136 GLY A N 1
ATOM 1007 C CA . GLY A 1 136 ? 15.699 10.566 -4.054 1.00 86.00 136 GLY A CA 1
ATOM 1008 C C . GLY A 1 136 ? 15.335 10.978 -2.622 1.00 86.00 136 GLY A C 1
ATOM 1009 O O . GLY A 1 136 ? 14.582 10.277 -1.947 1.00 86.00 136 GLY A O 1
ATOM 1010 N N . LYS A 1 137 ? 15.794 12.153 -2.165 1.00 87.81 137 LYS A N 1
ATOM 1011 C CA . LYS A 1 137 ? 15.464 12.682 -0.825 1.00 87.81 137 LYS A CA 1
ATOM 1012 C C . LYS A 1 137 ? 13.970 13.001 -0.644 1.00 87.81 137 LYS A C 1
ATOM 1014 O O . LYS A 1 137 ? 13.380 12.463 0.295 1.00 87.81 137 LYS A O 1
ATOM 1019 N N . PRO A 1 138 ? 13.328 13.845 -1.480 1.00 89.75 138 PRO A N 1
ATOM 1020 C CA . PRO A 1 138 ? 11.897 14.130 -1.326 1.00 89.75 138 PRO A CA 1
ATOM 1021 C C . PRO A 1 138 ? 11.029 12.875 -1.493 1.00 89.75 138 PRO A C 1
ATOM 1023 O O . PRO A 1 138 ? 9.996 12.734 -0.831 1.00 89.75 138 PRO A O 1
ATOM 1026 N N . LEU A 1 139 ? 11.475 11.925 -2.312 1.00 90.31 139 LEU A N 1
ATOM 1027 C CA . LEU A 1 139 ? 10.813 10.643 -2.483 1.00 90.31 139 LEU A CA 1
ATOM 1028 C C . LEU A 1 139 ? 10.863 9.786 -1.212 1.00 90.31 139 LEU A C 1
ATOM 1030 O O . LEU A 1 139 ? 9.823 9.314 -0.755 1.00 90.31 139 LEU A O 1
ATOM 1034 N N . ALA A 1 140 ? 12.032 9.658 -0.583 1.00 88.62 140 ALA A N 1
ATOM 1035 C CA . ALA A 1 140 ? 12.173 8.946 0.685 1.00 88.62 140 ALA A CA 1
ATOM 1036 C C . ALA A 1 140 ? 11.273 9.542 1.783 1.00 88.62 140 ALA A C 1
ATOM 1038 O O . ALA A 1 140 ? 10.597 8.802 2.497 1.00 88.62 140 ALA A O 1
ATOM 1039 N N . ILE A 1 141 ? 11.188 10.875 1.873 1.00 90.31 141 ILE A N 1
ATOM 1040 C CA . ILE A 1 141 ? 10.282 11.561 2.812 1.00 90.31 141 ILE A CA 1
ATOM 1041 C C . ILE A 1 141 ? 8.820 11.190 2.525 1.00 90.31 141 ILE A C 1
ATOM 1043 O O . ILE A 1 141 ? 8.067 10.873 3.446 1.00 90.31 141 ILE A O 1
ATOM 1047 N N . SER A 1 142 ? 8.426 11.174 1.251 1.00 90.50 142 SER A N 1
ATOM 1048 C CA . SER A 1 142 ? 7.071 10.794 0.832 1.00 90.50 142 SER A CA 1
ATOM 1049 C C . SER A 1 142 ? 6.741 9.350 1.223 1.00 90.50 142 SER A C 1
ATOM 1051 O O . SER A 1 142 ? 5.671 9.086 1.772 1.00 90.50 142 SER A O 1
ATOM 1053 N N . VAL A 1 143 ? 7.682 8.421 1.027 1.00 90.75 143 VAL A N 1
ATOM 1054 C CA . VAL A 1 143 ? 7.541 7.016 1.439 1.00 90.75 143 VAL A CA 1
ATOM 1055 C C . VAL A 1 143 ? 7.393 6.897 2.958 1.00 90.75 143 VAL A C 1
ATOM 1057 O O . VAL A 1 143 ? 6.517 6.171 3.430 1.00 90.75 143 VAL A O 1
ATOM 1060 N N . VAL A 1 144 ? 8.171 7.650 3.739 1.00 92.19 144 VAL A N 1
ATOM 1061 C CA . VAL A 1 144 ? 8.046 7.670 5.207 1.00 92.19 144 VAL A CA 1
ATOM 1062 C C . VAL A 1 144 ? 6.657 8.147 5.638 1.00 92.19 144 VAL A C 1
ATOM 1064 O O . VAL A 1 144 ? 6.031 7.507 6.483 1.00 92.19 144 VAL A O 1
ATOM 1067 N N . ILE A 1 145 ? 6.126 9.213 5.031 1.00 91.12 145 ILE A N 1
ATOM 1068 C CA . ILE A 1 145 ? 4.762 9.700 5.309 1.00 91.12 145 ILE A CA 1
ATOM 1069 C C . ILE A 1 145 ? 3.728 8.608 5.003 1.00 91.12 145 ILE A C 1
ATOM 1071 O O . ILE A 1 145 ? 2.816 8.365 5.801 1.00 91.12 145 ILE A O 1
ATOM 1075 N N . CYS A 1 146 ? 3.891 7.907 3.881 1.00 91.44 146 CYS A N 1
ATOM 1076 C CA . CYS A 1 146 ? 3.026 6.797 3.503 1.00 91.44 146 CYS A CA 1
ATOM 1077 C C . CYS A 1 146 ? 3.039 5.676 4.554 1.00 91.44 146 CYS A C 1
ATOM 1079 O O . CYS A 1 146 ? 1.966 5.216 4.966 1.00 91.44 146 CYS A O 1
ATOM 1081 N N . ILE A 1 147 ? 4.225 5.267 5.011 1.00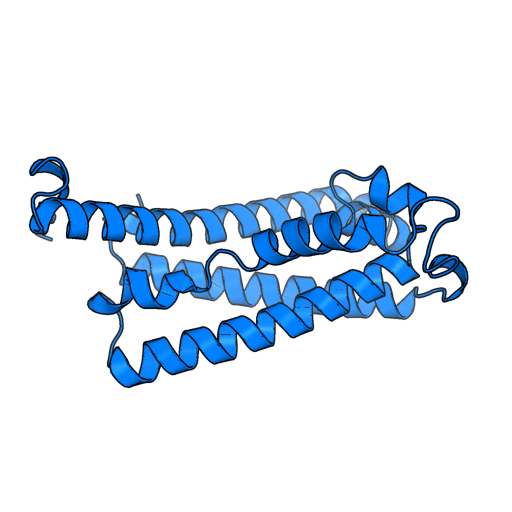 92.38 147 ILE A N 1
ATOM 1082 C CA . ILE A 1 147 ? 4.395 4.225 6.032 1.00 92.38 147 ILE A CA 1
ATOM 1083 C C . ILE A 1 147 ? 3.746 4.664 7.345 1.00 92.38 147 ILE A C 1
ATOM 1085 O O . ILE A 1 147 ? 2.910 3.938 7.877 1.00 92.38 147 ILE A O 1
ATOM 1089 N N . LEU A 1 148 ? 4.035 5.877 7.823 1.00 91.81 148 LEU A N 1
ATOM 1090 C CA . LEU A 1 148 ? 3.458 6.405 9.062 1.00 91.81 148 LEU A CA 1
ATOM 1091 C C . LEU A 1 148 ? 1.925 6.438 9.017 1.00 91.81 148 LEU A C 1
ATOM 1093 O O . LEU A 1 148 ? 1.273 6.038 9.983 1.00 91.81 148 LEU A O 1
ATOM 1097 N N . GLY A 1 149 ? 1.333 6.846 7.892 1.00 90.38 149 GLY A N 1
ATOM 1098 C CA . GLY A 1 149 ? -0.121 6.815 7.731 1.00 90.38 149 GLY A CA 1
ATOM 1099 C C . GLY A 1 149 ? -0.706 5.401 7.729 1.00 90.38 149 GLY A C 1
ATOM 1100 O O . GLY A 1 149 ? -1.786 5.196 8.278 1.00 90.38 149 GLY A O 1
ATOM 1101 N N . THR A 1 150 ? 0.002 4.414 7.163 1.00 91.50 150 THR A N 1
ATOM 1102 C CA . THR A 1 150 ? -0.398 2.994 7.258 1.00 91.50 150 THR A CA 1
ATOM 1103 C C . THR A 1 150 ? -0.343 2.512 8.708 1.00 91.50 150 THR A C 1
ATOM 1105 O O . THR A 1 150 ? -1.289 1.885 9.181 1.00 91.50 150 THR A O 1
ATOM 1108 N N . THR A 1 151 ? 0.717 2.860 9.442 1.00 92.81 151 THR A N 1
ATOM 1109 C CA . THR A 1 151 ? 0.903 2.477 10.849 1.00 92.81 151 THR A CA 1
ATOM 1110 C C . THR A 1 151 ? -0.223 2.988 11.746 1.00 92.81 151 THR A C 1
ATOM 1112 O O . THR A 1 151 ? -0.659 2.271 12.644 1.00 92.81 151 THR A O 1
ATOM 1115 N N . ILE A 1 152 ? -0.748 4.194 11.497 1.00 91.12 152 ILE A N 1
ATOM 1116 C CA . ILE A 1 152 ? -1.904 4.723 12.243 1.00 91.12 152 ILE A CA 1
ATOM 1117 C C . ILE A 1 152 ? -3.119 3.797 12.100 1.00 91.12 152 ILE A C 1
ATOM 1119 O O . ILE A 1 152 ? -3.747 3.478 13.112 1.00 91.12 152 ILE A O 1
ATOM 1123 N N . GLY A 1 153 ? -3.417 3.340 10.880 1.00 89.38 153 GLY A N 1
ATOM 1124 C CA . GLY A 1 153 ? -4.523 2.416 10.617 1.00 89.38 153 GLY A CA 1
ATOM 1125 C C . GLY A 1 153 ? -4.316 1.052 11.276 1.00 89.38 153 GLY A C 1
ATOM 1126 O O . GLY A 1 153 ? -5.210 0.557 11.956 1.00 89.38 153 GLY A O 1
ATOM 1127 N N . TRP A 1 154 ? -3.110 0.488 11.168 1.00 91.81 154 TRP A N 1
ATOM 1128 C CA . TRP A 1 154 ? -2.776 -0.790 11.809 1.00 91.81 154 TRP A CA 1
ATOM 1129 C C . TRP A 1 154 ? -2.899 -0.742 13.328 1.00 91.81 154 TRP A C 1
ATOM 1131 O O . TRP A 1 154 ? -3.482 -1.640 13.924 1.00 91.81 154 TRP A O 1
ATOM 1141 N N . LEU A 1 155 ? -2.420 0.329 13.961 1.00 92.38 155 LEU A N 1
ATOM 1142 C CA . LEU A 1 155 ? -2.557 0.511 15.406 1.00 92.38 155 LEU A CA 1
ATOM 1143 C C . LEU A 1 155 ? -4.026 0.541 15.853 1.00 92.38 155 LEU A C 1
ATOM 1145 O O . LEU A 1 155 ? -4.339 0.035 16.929 1.00 92.38 155 LEU A O 1
ATOM 1149 N N . LEU A 1 156 ? -4.922 1.124 15.048 1.00 90.12 156 LEU A N 1
ATOM 1150 C CA . LEU A 1 156 ? -6.357 1.120 15.331 1.00 90.12 156 LEU A CA 1
ATOM 1151 C C . LEU A 1 156 ? -6.937 -0.295 15.222 1.00 90.12 156 LEU A C 1
ATOM 1153 O O . LEU A 1 156 ? -7.635 -0.730 16.138 1.00 90.12 156 LEU A O 1
ATOM 1157 N N . SER A 1 157 ? -6.625 -1.016 14.142 1.00 90.94 157 SER A N 1
ATOM 1158 C CA . SER A 1 157 ? -7.067 -2.402 13.951 1.00 90.94 157 SER A CA 1
ATOM 1159 C C . SER A 1 157 ? -6.593 -3.301 15.095 1.00 90.94 157 SER A C 1
ATOM 1161 O O . SER A 1 157 ? -7.408 -3.974 15.722 1.00 90.94 157 SER A O 1
ATOM 1163 N N . THR A 1 158 ? -5.307 -3.247 15.452 1.00 92.00 158 THR A N 1
ATOM 1164 C CA . THR A 1 158 ? -4.742 -4.037 16.557 1.00 92.00 158 THR A CA 1
ATOM 1165 C C . THR A 1 158 ? -5.411 -3.718 17.892 1.00 92.00 158 THR A C 1
ATOM 1167 O O . THR A 1 158 ? -5.737 -4.632 18.649 1.00 92.00 158 THR A O 1
ATOM 1170 N N . ALA A 1 159 ? -5.668 -2.438 18.181 1.00 91.12 159 ALA A N 1
ATOM 1171 C CA . ALA A 1 159 ? -6.363 -2.045 19.405 1.00 91.12 159 ALA A CA 1
ATOM 1172 C C . ALA A 1 159 ? -7.791 -2.612 19.467 1.00 91.12 159 ALA A C 1
ATOM 1174 O O . ALA A 1 159 ? -8.235 -3.025 20.536 1.00 91.12 159 ALA A O 1
ATOM 1175 N N . ARG A 1 160 ? -8.501 -2.675 18.333 1.00 90.69 160 ARG A N 1
ATOM 1176 C CA . ARG A 1 160 ? -9.869 -3.215 18.269 1.00 90.69 160 ARG A CA 1
ATOM 1177 C C . ARG A 1 160 ? -9.926 -4.723 18.434 1.00 90.69 160 ARG A C 1
ATOM 1179 O O . ARG A 1 160 ? -10.793 -5.199 19.159 1.00 90.69 160 ARG A O 1
ATOM 1186 N N . VAL A 1 161 ? -8.985 -5.451 17.837 1.00 92.62 161 VAL A N 1
ATOM 1187 C CA . VAL A 1 161 ? -8.861 -6.901 18.054 1.00 92.62 161 VAL A CA 1
ATOM 1188 C C . VAL A 1 161 ? -8.599 -7.198 19.532 1.00 92.62 161 VAL A C 1
ATOM 1190 O O . VAL A 1 161 ? -9.287 -8.028 20.118 1.00 92.62 161 VAL A O 1
ATOM 1193 N N . ALA A 1 162 ? -7.654 -6.486 20.156 1.00 92.62 162 ALA A N 1
ATOM 1194 C CA . ALA A 1 162 ? -7.337 -6.675 21.573 1.00 92.62 162 ALA A CA 1
ATOM 1195 C C . ALA A 1 162 ? -8.514 -6.317 22.495 1.00 92.62 162 ALA A C 1
ATOM 1197 O O . ALA A 1 162 ? -8.750 -7.007 23.485 1.00 92.62 162 ALA A O 1
ATOM 1198 N N . TYR A 1 163 ? -9.258 -5.259 22.161 1.00 92.19 163 TYR A N 1
ATOM 1199 C CA . TYR A 1 163 ? -10.456 -4.856 22.892 1.00 92.19 163 TYR A CA 1
ATOM 1200 C C . TYR A 1 163 ? -11.545 -5.931 22.848 1.00 92.19 163 TYR A C 1
ATOM 1202 O O . TYR A 1 163 ? -11.990 -6.374 23.904 1.00 92.19 163 TYR A O 1
ATOM 1210 N N . ALA A 1 164 ? -11.913 -6.398 21.649 1.00 90.88 164 ALA A N 1
ATOM 1211 C CA . ALA A 1 164 ? -12.930 -7.436 21.479 1.00 90.88 164 ALA A CA 1
ATOM 1212 C C . ALA A 1 164 ? -12.541 -8.728 22.217 1.00 90.88 164 ALA A C 1
ATOM 1214 O O . ALA A 1 164 ? -13.325 -9.260 22.994 1.00 90.88 164 ALA A O 1
ATOM 1215 N N . ALA A 1 165 ? -11.285 -9.162 22.083 1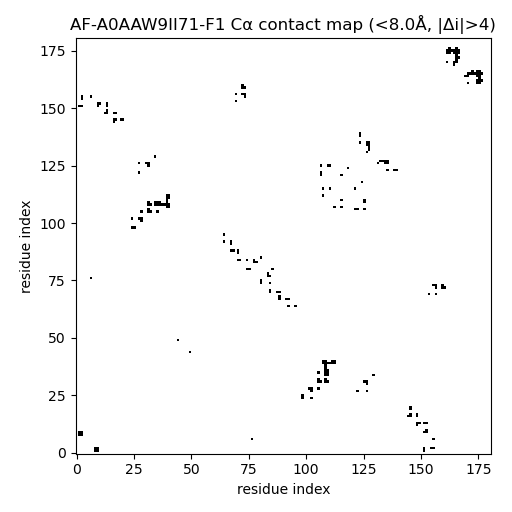.00 92.81 165 ALA A N 1
ATOM 1216 C CA . ALA A 1 165 ? -10.777 -10.338 22.785 1.00 92.81 165 ALA A CA 1
ATOM 1217 C C . ALA A 1 165 ? -10.793 -10.176 24.323 1.00 92.81 165 ALA A C 1
ATOM 1219 O O . ALA A 1 165 ? -10.981 -11.148 25.057 1.00 92.81 165 ALA A O 1
ATOM 1220 N N . GLY A 1 166 ? -10.592 -8.951 24.822 1.00 92.94 166 GLY A N 1
ATOM 1221 C CA . GLY A 1 166 ? -10.683 -8.620 26.244 1.00 92.94 166 GLY A CA 1
ATOM 1222 C C . GLY A 1 166 ? -12.118 -8.594 26.777 1.00 92.94 166 GLY A C 1
ATOM 1223 O O . GLY A 1 166 ? -12.330 -8.996 27.922 1.00 92.94 166 GLY A O 1
ATOM 1224 N N . GLU A 1 167 ? -13.090 -8.156 25.970 1.00 92.06 167 GLU A N 1
ATOM 1225 C CA . GLU A 1 167 ? -14.522 -8.234 26.304 1.00 92.06 167 GLU A CA 1
ATOM 1226 C C . GLU A 1 167 ? -15.038 -9.676 26.288 1.00 92.06 167 GLU A C 1
ATOM 1228 O O . GLU A 1 167 ? -15.726 -10.086 27.222 1.00 92.06 167 GLU A O 1
ATOM 1233 N N . ASP A 1 168 ? -14.619 -10.476 25.305 1.00 93.31 168 ASP A N 1
ATOM 1234 C CA . ASP A 1 168 ? -14.976 -11.897 25.189 1.00 93.31 168 ASP A CA 1
ATOM 1235 C C . ASP A 1 168 ? -14.290 -12.780 26.253 1.00 93.31 168 ASP A C 1
ATOM 1237 O O . ASP A 1 168 ? -14.560 -13.976 26.364 1.00 93.31 168 ASP A O 1
ATOM 1241 N N . GLY A 1 169 ? -13.376 -12.214 27.050 1.00 91.56 169 GLY A N 1
ATOM 1242 C CA . GLY A 1 169 ? -12.678 -12.912 28.133 1.00 91.56 169 GLY A CA 1
ATOM 1243 C C . GLY A 1 169 ? -11.585 -13.883 27.676 1.00 91.56 169 GLY A C 1
ATOM 1244 O O . GLY A 1 169 ? -10.987 -14.560 28.513 1.00 91.56 169 GLY A O 1
ATOM 1245 N N . VAL A 1 170 ? -11.281 -13.925 26.376 1.00 95.00 170 VAL A N 1
ATOM 1246 C CA . VAL A 1 170 ? -10.195 -14.728 25.782 1.00 95.00 170 VAL A CA 1
ATOM 1247 C C . VAL A 1 170 ? -8.839 -14.004 25.804 1.00 95.00 170 VAL A C 1
ATOM 1249 O O . VAL A 1 170 ? -7.828 -14.541 25.354 1.00 95.00 170 VAL A O 1
ATOM 1252 N N . PHE A 1 171 ? -8.801 -12.788 26.354 1.00 94.62 171 PHE A N 1
ATOM 1253 C CA . PHE A 1 171 ? -7.609 -11.966 26.557 1.00 94.62 171 PHE A CA 1
ATOM 1254 C C . PHE A 1 171 ? -7.673 -11.247 27.921 1.00 94.62 171 PHE A C 1
ATOM 1256 O O . PHE A 1 171 ? -8.758 -11.143 28.504 1.00 94.62 171 PHE A O 1
ATOM 1263 N N . PRO A 1 172 ? -6.552 -10.746 28.490 1.00 94.31 172 PRO A N 1
ATOM 1264 C CA . PRO A 1 172 ? -6.583 -10.091 29.794 1.00 94.31 172 PRO A CA 1
ATOM 1265 C C . PRO A 1 172 ? -7.597 -8.941 29.862 1.00 94.31 172 PRO A C 1
ATOM 1267 O O . PRO A 1 172 ? -7.600 -8.036 29.027 1.00 94.31 172 PRO A O 1
ATOM 1270 N N . LYS A 1 173 ? -8.414 -8.932 30.924 1.00 90.12 173 LYS A N 1
ATOM 1271 C CA . LYS A 1 173 ? -9.537 -7.990 31.121 1.00 90.12 173 LYS A CA 1
ATOM 1272 C C . LYS A 1 173 ? -9.154 -6.506 31.082 1.00 90.12 173 LYS A C 1
ATOM 1274 O O . LYS A 1 173 ? -10.023 -5.650 30.955 1.00 90.12 173 LYS A O 1
ATOM 1279 N N . CYS A 1 174 ? -7.873 -6.165 31.231 1.00 91.19 174 CYS A N 1
ATOM 1280 C CA . CYS A 1 174 ? -7.410 -4.786 31.092 1.00 91.19 174 CYS A CA 1
ATOM 1281 C C . CYS A 1 174 ? -7.590 -4.237 29.667 1.00 91.19 174 CYS A C 1
ATOM 1283 O O . CYS A 1 174 ? -7.798 -3.034 29.531 1.00 91.19 174 CYS A O 1
ATOM 1285 N N . PHE A 1 175 ? -7.565 -5.090 28.637 1.00 89.06 175 PHE A N 1
ATOM 1286 C CA . PHE A 1 175 ? -7.722 -4.682 27.237 1.00 89.06 175 PHE A CA 1
ATOM 1287 C C . PHE A 1 175 ? -9.179 -4.433 26.830 1.00 89.06 175 PHE A C 1
ATOM 1289 O O . PHE A 1 175 ? -9.412 -3.641 25.925 1.00 89.06 175 PHE A O 1
ATOM 1296 N N . GLY A 1 176 ? -10.153 -5.013 27.539 1.00 88.00 176 GLY A N 1
ATOM 1297 C CA . GLY A 1 176 ? -11.587 -4.746 27.343 1.00 88.00 176 GLY A CA 1
ATOM 1298 C C . GLY A 1 176 ? -12.069 -3.421 27.952 1.00 88.00 176 GLY A C 1
ATOM 1299 O O . GLY A 1 176 ? -13.267 -3.191 28.067 1.00 88.00 176 GLY A O 1
ATOM 1300 N N . LYS A 1 177 ? -11.164 -2.541 28.405 1.00 86.94 177 LYS A N 1
ATOM 1301 C CA . LYS A 1 177 ? -11.526 -1.247 29.000 1.00 86.94 177 LYS A CA 1
ATOM 1302 C C . LYS A 1 177 ? -11.407 -0.130 27.970 1.00 86.94 177 LYS A C 1
ATOM 1304 O O . LYS A 1 177 ? -10.335 0.086 27.409 1.00 86.94 177 LYS A O 1
ATOM 1309 N N . LEU A 1 178 ? -12.480 0.637 27.796 1.00 84.88 178 LEU A N 1
ATOM 1310 C CA . LEU A 1 178 ? -12.448 1.885 27.037 1.00 84.88 178 LEU A CA 1
ATOM 1311 C C . LEU A 1 178 ? -12.129 3.067 27.948 1.00 84.88 178 LEU A C 1
ATOM 1313 O 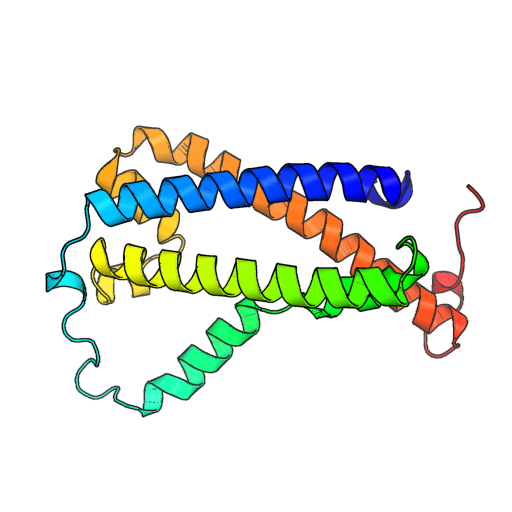O . LEU A 1 178 ? -12.520 3.113 29.116 1.00 84.88 178 LEU A O 1
ATOM 1317 N N . HIS A 1 179 ? -11.421 4.045 27.390 1.00 82.88 179 HIS A N 1
ATOM 1318 C CA . HIS A 1 179 ? -11.276 5.337 28.038 1.00 82.88 179 HIS A CA 1
ATOM 1319 C C . HIS A 1 179 ? -12.658 6.027 28.087 1.00 82.88 179 HIS A C 1
ATOM 1321 O O . HIS A 1 179 ? -13.386 5.979 27.098 1.00 82.88 179 HIS A O 1
ATOM 1327 N N . PRO A 1 180 ? -13.044 6.677 29.200 1.00 75.56 180 PRO A N 1
ATOM 1328 C CA . PRO A 1 180 ? -14.384 7.258 29.371 1.00 75.56 180 PRO A CA 1
ATOM 1329 C C . PRO A 1 180 ? -14.681 8.482 28.482 1.00 75.56 180 PRO A C 1
ATOM 1331 O O . PRO A 1 180 ? -15.778 9.032 28.548 1.00 75.56 180 PRO A O 1
ATOM 1334 N N . LYS A 1 181 ? -13.704 8.939 27.694 1.00 60.28 181 LYS A N 1
ATOM 1335 C CA . LYS A 1 181 ? -13.799 10.056 26.744 1.00 60.28 181 LYS A CA 1
ATOM 1336 C C . LYS A 1 181 ? -13.278 9.620 25.391 1.00 60.28 181 LYS A C 1
ATOM 1338 O O . LYS A 1 181 ? -12.212 8.960 25.423 1.00 60.28 181 LYS A O 1
#

pLDDT: mean 89.56, std 6.55, range [60.28, 97.0]

Foldseek 3Di:
DQVQVHPVSLVVLLVVLVVLVLVVLVVLLVLLVVQFAPVLCPPVDDPPPPPVCVVVVVVVVVVVVPCLCLLVLCLVVDDPSVPCSVVCSVVVVVSSVVSVVSNVNSLSRQHHPVVVVPDPCSSLVSCCVRVNPVCNVVVVVSVVSSVVSVVSSVVNSVLSVQLVCLVVVVHPVVSVDDDPD

Solvent-accessible surface area (backbone atoms only — not comparable to full-atom values): 10033 Å² total; per-residue (Å²): 107,61,67,72,82,29,61,73,58,37,50,52,52,33,51,53,40,50,53,51,48,52,53,52,51,51,53,49,36,53,58,30,54,76,56,49,35,78,70,32,46,59,68,83,64,52,88,96,46,61,77,78,46,48,66,59,53,50,52,58,53,52,57,72,54,66,63,62,58,47,44,64,58,43,30,93,79,43,78,64,34,83,62,44,32,58,49,49,37,53,52,52,50,53,53,50,52,53,51,51,53,47,45,52,54,26,48,34,21,62,38,38,67,68,57,50,72,71,44,94,50,50,72,56,53,52,50,24,70,75,75,34,68,83,50,45,63,65,47,53,53,52,51,50,54,48,50,54,33,50,49,56,54,50,55,49,38,54,53,40,53,46,23,53,35,10,63,74,62,82,36,66,65,76,45,42,58,76,73,97,112

Secondary structure (DSSP, 8-state):
-HHHH-HHHHHHHHHHHHHHHHHHHHHHHHHHHHT--GGGG--SS-TTTTGGGHHHHHHHHHHHTTTTTHHHHTGGGSSSHHHHHHHHHHHHHHHHHHHHHHHHHHHHHHS-HHHHHH-SSHHHHHHHHHH-GGGHHHHHHHHHHHHHHHHHHHHHHHHHHHHHHHHTTSS-TTTTPPP--

Nearest PDB structures (foldseek):
  7o82-assembly1_B  TM=9.194E-01  e=6.048E-06  Escherichia coli O157:H7
  3ob6-assembly1_A  TM=8.907E-01  e=1.044E-05  Escherichia coli
  3ob6-assembly1_B  TM=8.767E-01  e=1.338E-05  Escherichia coli
  3l1l-assembly1_A-2  TM=8.246E-01  e=7.238E-05  Escherichia coli O157:H7
  4mhl-assembly1_A  TM=1.811E-01  e=5.963E+00  Homo sapiens

InterPro domains:
  IPR002293 Amino acid/polyamine transporter I [PF13520] (1-179)
  IPR050367 Amino acid-polyamine-organocation superfamily [PTHR42770] (1-181)

Organism: Clostridium perfringens (NCBI:txid1502)

Sequence (181 aa):
FINIVGVKKAGKVQSFVTVFKIVFFALFIVIAFLNFDSSNLLPLMPEGKGVNSIPLAATSTLWAFVGLESATVTAGEISNPEKNVKKSTIYGMLISAVIYILISVASMGVMSNKELASSSAPLTDILTKILGTSIGKPLAISVVICILGTTIGWLLSTARVAYAAGEDGVFPKCFGKLHPK

Mean predicted aligned error: 5.34 Å